Protein AF-A0A6A6MD45-F1 (afdb_monomer)

Radius of gyration: 24.64 Å; Cα contacts (8 Å, |Δi|>4): 427; chains: 1; bounding box: 64×56×72 Å

Nearest PDB structures (foldseek):
  2zt5-assembly1_A  TM=9.537E-01  e=3.316E-30  Homo sapiens
  2q5i-assembly1_A-2  TM=9.289E-01  e=1.270E-28  Homo sapiens
  2pme-assembly1_A  TM=9.224E-01  e=9.871E-28  Homo sapiens
  5e6m-assembly1_A  TM=8.090E-01  e=8.482E-17  Homo sapiens
  4kr3-assembly1_A-2  TM=7.926E-01  e=4.684E-16  Homo sapiens

Secondary structure (DSSP, 8-state):
---B---S-EEHHHHHHTTHHHH-EEEEEEBTTT--EEEHHHHHHHHHHHHHHH-TT--HHHHHHHHHHHHTGGG--HHHHHHHHHHTT---TTT---BPPPEEEE-EEEEEESTTS-EEEEEE--SS-BTTTTB-SS----------BTTB---TTGGGTTT-EEEEE-HHHHHTTPPPEEEEHHHHHHTTSS--HHHHHHHHHHHHHHHHTT--TTSEEEEEPPTTTS-TT-SEEEEEEEEETTEEEEEEEEEE-TTHHHHHHHTS-HHHHHHHHHHHHTTS-EEEEEGGGTEEEEEETTEEEE---------S-------

pLDDT: mean 77.52, std 19.25, range [22.23, 98.12]

Organism: Hevea brasiliensis (NCBI:txid3981)

Mean predicted aligned error: 12.77 Å

Structure (mmCIF, N/CA/C/O backbone):
data_AF-A0A6A6MD45-F1
#
_entry.id   AF-A0A6A6MD45-F1
#
loop_
_atom_site.group_PDB
_atom_site.id
_atom_site.type_symbol
_atom_site.label_atom_id
_atom_site.label_alt_id
_atom_site.label_comp_id
_atom_site.label_asym_id
_atom_site.label_entity_id
_atom_site.label_seq_id
_atom_site.pdbx_PDB_ins_code
_atom_site.Cartn_x
_atom_site.Cartn_y
_atom_site.Cartn_z
_atom_site.occupancy
_atom_site.B_iso_or_equiv
_atom_site.auth_seq_id
_atom_site.auth_comp_id
_atom_site.auth_asym_id
_atom_site.auth_atom_id
_atom_site.pdbx_PDB_model_num
ATOM 1 N N . MET A 1 1 ? 11.967 -9.446 -17.461 1.00 76.44 1 MET A N 1
ATOM 2 C CA . MET A 1 1 ? 11.977 -9.471 -15.986 1.00 76.44 1 MET A CA 1
ATOM 3 C C . MET A 1 1 ? 12.844 -10.644 -15.566 1.00 76.44 1 MET A C 1
ATOM 5 O O . MET A 1 1 ? 12.812 -11.669 -16.240 1.00 76.44 1 MET A O 1
ATOM 9 N N . LEU A 1 2 ? 13.663 -10.459 -14.539 1.00 76.94 2 LEU A N 1
ATOM 10 C CA . LEU A 1 2 ? 14.497 -11.498 -13.942 1.00 76.94 2 LEU A CA 1
ATOM 11 C C . LEU A 1 2 ? 13.884 -11.827 -12.584 1.00 76.94 2 LEU A C 1
ATOM 13 O O . LEU A 1 2 ? 13.372 -10.933 -11.926 1.00 76.94 2 LEU A O 1
ATOM 17 N N . GLU A 1 3 ? 13.854 -13.102 -12.224 1.00 76.00 3 GLU A N 1
ATOM 18 C CA . GLU A 1 3 ? 13.365 -13.543 -10.917 1.00 76.00 3 GLU A CA 1
ATOM 19 C C . GLU A 1 3 ? 14.572 -13.894 -10.055 1.00 76.00 3 GLU A C 1
ATOM 21 O O . GLU A 1 3 ? 15.481 -14.582 -10.533 1.00 76.00 3 GLU A O 1
ATOM 26 N N . VAL A 1 4 ? 14.578 -13.393 -8.823 1.00 75.38 4 VAL A N 1
ATOM 27 C CA . VAL A 1 4 ? 15.662 -13.553 -7.852 1.00 75.38 4 VAL A CA 1
ATOM 28 C C . VAL A 1 4 ? 15.099 -14.109 -6.549 1.00 75.38 4 VAL A C 1
ATOM 30 O O . VAL A 1 4 ? 13.940 -13.870 -6.223 1.00 75.38 4 VAL A O 1
ATOM 33 N N . ASN A 1 5 ? 15.925 -14.847 -5.810 1.00 69.31 5 ASN A N 1
ATOM 34 C CA . ASN A 1 5 ? 15.603 -15.350 -4.479 1.00 69.31 5 ASN A CA 1
ATOM 35 C C . ASN A 1 5 ? 16.650 -14.830 -3.482 1.00 69.31 5 ASN A C 1
ATOM 37 O O . ASN A 1 5 ? 17.849 -15.026 -3.698 1.00 69.31 5 ASN A O 1
ATOM 41 N N . SER A 1 6 ? 16.183 -14.170 -2.422 1.00 70.88 6 SER A N 1
ATOM 42 C CA . SER A 1 6 ? 16.996 -13.510 -1.396 1.00 70.88 6 SER A CA 1
ATOM 43 C C . SER A 1 6 ? 16.700 -14.106 -0.012 1.00 70.88 6 SER A C 1
ATOM 45 O O . SER A 1 6 ? 15.586 -14.572 0.226 1.00 70.88 6 SER A O 1
ATOM 47 N N . PRO A 1 7 ? 17.668 -14.110 0.922 1.00 72.00 7 PRO A N 1
ATOM 48 C CA . PRO A 1 7 ? 17.437 -14.609 2.275 1.00 72.00 7 PRO A CA 1
ATOM 49 C C . PRO A 1 7 ? 16.454 -13.722 3.052 1.00 72.00 7 PRO A C 1
ATOM 51 O O . PRO A 1 7 ? 16.446 -12.507 2.890 1.00 72.00 7 PRO A O 1
ATOM 54 N N . TYR A 1 8 ? 15.684 -14.327 3.961 1.00 70.81 8 TYR A N 1
ATOM 55 C CA . TYR A 1 8 ? 14.752 -13.602 4.838 1.00 70.81 8 TYR A CA 1
ATOM 56 C C . TYR A 1 8 ? 15.450 -12.805 5.949 1.00 70.81 8 TYR A C 1
ATOM 58 O O . TYR A 1 8 ? 14.954 -11.773 6.393 1.00 70.81 8 TYR A O 1
ATOM 66 N N . VAL A 1 9 ? 16.593 -13.299 6.435 1.00 71.06 9 VAL A N 1
ATOM 67 C CA . VAL A 1 9 ? 17.341 -12.655 7.521 1.00 71.06 9 VAL A CA 1
ATOM 68 C C . VAL A 1 9 ? 18.212 -11.552 6.937 1.00 71.06 9 VAL A C 1
ATOM 70 O O . VAL A 1 9 ? 19.133 -11.832 6.169 1.00 71.06 9 VAL A O 1
ATOM 73 N N . THR A 1 10 ? 17.942 -10.313 7.344 1.00 74.50 10 THR A N 1
ATOM 74 C CA . THR A 1 10 ? 18.639 -9.131 6.830 1.00 74.50 10 THR A CA 1
ATOM 75 C C . THR A 1 10 ? 19.533 -8.526 7.918 1.00 74.50 10 THR A C 1
ATOM 77 O O . THR A 1 10 ? 19.060 -8.317 9.038 1.00 74.50 10 THR A O 1
ATOM 80 N N . PRO A 1 11 ? 20.821 -8.243 7.644 1.00 73.12 11 PRO A N 1
ATOM 81 C CA . PRO A 1 11 ? 21.684 -7.528 8.585 1.00 73.12 11 PRO A CA 1
ATOM 82 C C . PRO A 1 11 ? 21.112 -6.149 8.935 1.00 73.12 11 PRO A C 1
ATOM 84 O O . PRO A 1 11 ? 20.673 -5.424 8.041 1.00 73.12 11 PRO A O 1
ATOM 87 N N . GLU A 1 12 ? 21.162 -5.759 10.213 1.00 75.31 12 GLU A N 1
ATOM 88 C CA . GLU A 1 12 ? 20.552 -4.508 10.705 1.00 75.31 12 GLU A CA 1
ATOM 89 C C . GLU A 1 12 ? 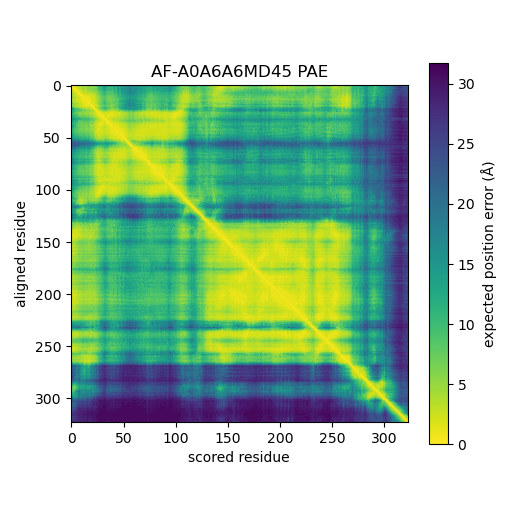20.998 -3.278 9.904 1.00 75.31 12 GLU A C 1
ATOM 91 O O . GLU A 1 12 ? 20.200 -2.406 9.578 1.00 75.31 12 GLU A O 1
ATOM 96 N N . ILE A 1 13 ? 22.268 -3.236 9.513 1.00 72.50 13 ILE A N 1
ATOM 97 C CA . ILE A 1 13 ? 22.846 -2.114 8.779 1.00 72.50 13 ILE A CA 1
ATOM 98 C C . ILE A 1 13 ? 22.218 -1.886 7.393 1.00 72.50 13 ILE A C 1
ATOM 100 O O . ILE A 1 13 ? 22.103 -0.745 6.954 1.00 72.50 13 ILE A O 1
ATOM 104 N N . VAL A 1 14 ? 21.735 -2.943 6.728 1.00 73.12 14 VAL A N 1
ATOM 105 C CA . VAL A 1 14 ? 21.005 -2.834 5.451 1.00 73.12 14 VAL A CA 1
ATOM 106 C C . VAL A 1 14 ? 19.647 -2.167 5.682 1.00 73.12 14 VAL A C 1
ATOM 108 O O . VAL A 1 14 ? 19.222 -1.302 4.914 1.00 73.12 14 VAL A O 1
ATOM 111 N N . LEU A 1 15 ? 18.983 -2.518 6.782 1.00 76.38 15 LEU A N 1
ATOM 112 C CA . LEU A 1 15 ? 17.703 -1.932 7.184 1.00 76.38 15 LEU A CA 1
ATOM 113 C C . LEU A 1 15 ? 17.874 -0.503 7.705 1.00 76.38 15 LEU A C 1
ATOM 115 O O . LEU A 1 15 ? 16.996 0.336 7.526 1.00 76.38 15 LEU A O 1
ATOM 119 N N . LYS A 1 16 ? 19.023 -0.198 8.309 1.00 76.81 16 LYS A N 1
ATOM 120 C CA . LYS A 1 16 ? 19.382 1.155 8.726 1.00 76.81 16 LYS A CA 1
ATOM 121 C C . LYS A 1 16 ? 19.643 2.054 7.524 1.00 76.81 16 LYS A C 1
ATOM 123 O O . LYS A 1 16 ? 19.086 3.142 7.455 1.00 76.81 16 LYS A O 1
ATOM 128 N N . ALA A 1 17 ? 20.421 1.583 6.548 1.00 74.81 17 ALA A N 1
ATOM 129 C CA . ALA A 1 17 ? 20.694 2.329 5.322 1.00 74.81 17 ALA A CA 1
ATOM 130 C C . ALA A 1 17 ? 19.409 2.638 4.537 1.00 74.81 17 ALA A C 1
ATOM 132 O O . ALA A 1 17 ? 19.235 3.756 4.068 1.00 74.81 17 ALA A O 1
ATOM 133 N N . SER A 1 18 ? 18.475 1.687 4.456 1.00 74.44 18 SER A N 1
ATOM 134 C CA . SER A 1 18 ? 17.166 1.909 3.820 1.00 74.44 18 SER A CA 1
ATOM 135 C C . SER A 1 18 ? 16.182 2.727 4.676 1.00 74.44 18 SER A C 1
ATOM 137 O O . SER A 1 18 ? 15.087 3.039 4.217 1.00 74.44 18 SER A O 1
ATOM 139 N N . GLY A 1 19 ? 16.551 3.092 5.910 1.00 73.88 19 GLY A N 1
ATOM 140 C CA . GLY A 1 19 ? 15.736 3.894 6.826 1.00 73.88 19 GLY A CA 1
ATOM 141 C C . GLY A 1 19 ? 14.662 3.119 7.597 1.00 73.88 19 GLY A C 1
ATOM 142 O O . GLY A 1 19 ? 13.949 3.718 8.399 1.00 73.88 19 GLY A O 1
ATOM 143 N N . HIS A 1 20 ? 14.554 1.800 7.416 1.00 76.88 20 HIS A N 1
ATOM 144 C CA . HIS A 1 20 ? 13.566 0.969 8.111 1.00 76.88 20 HIS A CA 1
ATOM 145 C C . HIS A 1 20 ? 13.802 0.925 9.627 1.00 76.88 20 HIS A C 1
ATOM 147 O O . HIS A 1 20 ? 12.847 0.912 10.396 1.00 76.88 20 HIS A O 1
ATOM 153 N N . VAL A 1 21 ? 15.057 0.959 10.088 1.00 72.38 21 VAL A N 1
ATOM 154 C CA . VAL A 1 21 ? 15.356 0.984 11.538 1.00 72.38 21 VAL A CA 1
ATOM 155 C C . VAL A 1 21 ? 14.772 2.221 12.220 1.00 72.38 21 VAL A C 1
ATOM 157 O O . VAL A 1 21 ? 14.248 2.110 13.328 1.00 72.38 21 VAL A O 1
ATOM 160 N N . ASP A 1 22 ? 14.799 3.365 11.542 1.00 70.25 22 ASP A N 1
ATOM 161 C CA . ASP A 1 22 ? 14.394 4.640 12.132 1.00 70.25 22 ASP A CA 1
ATOM 162 C C . ASP A 1 22 ? 12.920 4.977 11.872 1.00 70.25 22 ASP A C 1
ATOM 164 O O . ASP A 1 22 ? 12.305 5.673 12.676 1.00 70.25 22 ASP A O 1
ATOM 168 N N . LYS A 1 23 ? 12.353 4.510 10.750 1.00 71.00 23 LYS A N 1
ATOM 169 C CA . LYS A 1 23 ? 11.022 4.928 10.274 1.00 71.00 23 LYS A CA 1
ATOM 170 C C . LYS A 1 23 ? 9.950 3.849 10.329 1.00 71.00 23 LYS A C 1
ATOM 172 O O . LYS A 1 23 ? 8.774 4.177 10.241 1.00 71.00 23 LYS A O 1
ATOM 177 N N . PHE A 1 24 ? 10.321 2.576 10.457 1.00 71.44 24 PHE A N 1
ATOM 178 C CA . PHE A 1 24 ? 9.363 1.469 10.438 1.00 71.44 24 PHE A CA 1
ATOM 179 C C . PHE A 1 24 ? 8.765 1.237 11.837 1.00 71.44 24 PHE A C 1
ATOM 181 O O . PHE A 1 24 ? 8.921 0.182 12.463 1.00 71.44 24 PHE A O 1
ATOM 188 N N . THR A 1 25 ? 8.145 2.295 12.364 1.00 74.38 25 THR A N 1
ATOM 189 C CA . THR A 1 25 ? 7.627 2.375 13.728 1.00 74.38 25 THR A CA 1
ATOM 190 C C . THR A 1 25 ? 6.159 2.767 13.742 1.00 74.38 25 THR A C 1
ATOM 192 O O . THR A 1 25 ? 5.806 3.827 13.238 1.00 74.38 25 THR A O 1
ATOM 195 N N . ASP A 1 26 ? 5.344 1.965 14.417 1.00 83.00 26 ASP A N 1
ATOM 196 C CA . ASP A 1 26 ? 3.944 2.276 14.697 1.00 83.00 26 ASP A CA 1
ATOM 197 C C . ASP A 1 26 ? 3.812 2.989 16.047 1.00 83.00 26 ASP A C 1
ATOM 199 O O . ASP A 1 26 ? 4.563 2.711 16.989 1.00 83.00 26 ASP A O 1
ATOM 203 N N . LEU A 1 27 ? 2.824 3.876 16.183 1.00 88.12 27 LEU A N 1
ATOM 204 C CA . LEU A 1 27 ? 2.490 4.489 17.468 1.00 88.12 27 LEU A CA 1
ATOM 205 C C . LEU A 1 27 ? 1.574 3.571 18.283 1.00 88.12 27 LEU A C 1
ATOM 207 O O . LEU A 1 27 ? 0.420 3.339 17.943 1.00 88.12 27 LEU A O 1
ATOM 211 N N . MET A 1 28 ? 2.071 3.082 19.415 1.00 90.69 28 MET A N 1
ATOM 212 C CA . MET A 1 28 ? 1.358 2.138 20.276 1.00 90.69 28 MET A CA 1
ATOM 213 C C . MET A 1 28 ? 0.949 2.780 21.603 1.00 90.69 28 MET A C 1
ATOM 215 O O . MET A 1 28 ? 1.642 3.644 22.132 1.00 90.69 28 MET A O 1
ATOM 219 N N . VAL A 1 29 ? -0.138 2.292 22.199 1.00 92.31 29 VAL A N 1
ATOM 220 C CA . VAL A 1 29 ? -0.565 2.610 23.571 1.00 92.31 29 VAL A CA 1
ATOM 221 C C . VAL A 1 29 ? -0.686 1.340 24.407 1.00 92.31 29 VAL A C 1
ATOM 223 O O . VAL A 1 29 ? -0.968 0.256 23.892 1.00 92.31 29 VAL A O 1
ATOM 226 N N . LYS A 1 30 ? -0.476 1.455 25.721 1.00 92.88 30 LYS A N 1
ATOM 227 C CA . LYS A 1 30 ? -0.594 0.342 26.674 1.00 92.88 30 LYS A CA 1
ATOM 228 C C . LYS A 1 30 ? -1.771 0.554 27.611 1.00 92.88 30 LYS A C 1
ATOM 230 O O . LYS A 1 30 ? -1.917 1.637 28.162 1.00 92.88 30 LYS A O 1
ATOM 235 N N . ASP A 1 31 ? -2.539 -0.500 27.875 1.00 92.19 31 ASP A N 1
ATOM 236 C CA . ASP A 1 31 ? -3.404 -0.550 29.059 1.00 92.19 31 ASP A CA 1
ATOM 237 C C . ASP A 1 31 ? -2.515 -0.469 30.307 1.00 92.19 31 ASP A C 1
ATOM 239 O O . ASP A 1 31 ? -1.643 -1.317 30.524 1.00 92.19 31 ASP A O 1
ATOM 243 N N . GLU A 1 32 ? -2.719 0.561 31.128 1.00 91.25 32 GLU A N 1
ATOM 244 C CA . GLU A 1 32 ? -1.861 0.828 32.286 1.00 91.25 32 GLU A CA 1
ATOM 245 C C . GLU A 1 32 ? -1.913 -0.280 33.348 1.00 91.25 32 GLU A C 1
ATOM 247 O O . GLU A 1 3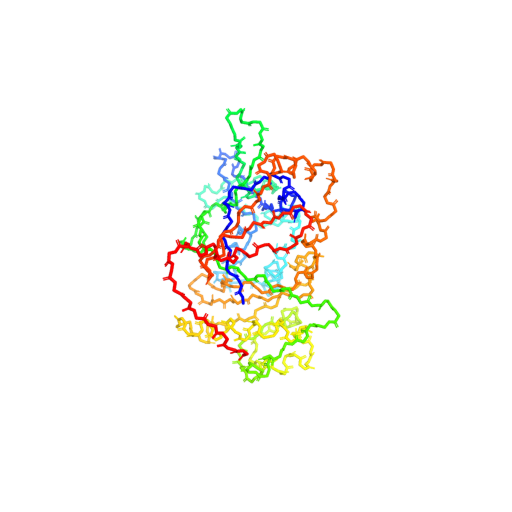2 ? -0.952 -0.457 34.102 1.00 91.25 32 GLU A O 1
ATOM 252 N N . LYS A 1 33 ? -2.995 -1.068 33.389 1.00 90.50 33 LYS A N 1
ATOM 253 C CA . LYS A 1 33 ? -3.164 -2.167 34.347 1.00 90.50 33 LYS A CA 1
ATOM 254 C C . LYS A 1 33 ? -2.713 -3.505 33.780 1.00 90.50 33 LYS A C 1
ATOM 256 O O . LYS A 1 33 ? -1.957 -4.213 34.438 1.00 90.50 33 LYS A O 1
ATOM 261 N N . THR A 1 34 ? -3.182 -3.873 32.586 1.00 89.62 34 THR A N 1
ATOM 262 C CA . THR A 1 34 ? -2.902 -5.206 32.009 1.00 89.62 34 THR A CA 1
ATOM 263 C C . THR A 1 34 ? -1.615 -5.258 31.198 1.00 89.62 34 THR A C 1
ATOM 265 O O . THR A 1 34 ? -1.101 -6.343 30.946 1.00 89.62 34 THR A O 1
ATOM 268 N N . ARG A 1 35 ? -1.075 -4.095 30.810 1.00 87.25 35 ARG A N 1
ATOM 269 C CA . ARG A 1 35 ? 0.069 -3.936 29.897 1.00 87.25 35 ARG A CA 1
ATOM 270 C C . ARG A 1 35 ? -0.178 -4.442 28.473 1.00 87.25 35 ARG A C 1
ATOM 272 O O . ARG A 1 35 ? 0.761 -4.455 27.676 1.00 87.25 35 ARG A O 1
ATOM 279 N N . ASN A 1 36 ? -1.418 -4.793 28.131 1.00 86.75 36 ASN A N 1
ATOM 280 C CA . ASN A 1 36 ? -1.789 -5.112 26.757 1.00 86.75 36 ASN A CA 1
ATOM 281 C C . ASN A 1 36 ? -1.547 -3.897 25.859 1.00 86.75 36 ASN A C 1
ATOM 283 O O . ASN A 1 36 ? -1.869 -2.768 26.231 1.00 86.75 36 ASN A O 1
ATOM 287 N N . CYS A 1 37 ? -0.953 -4.143 24.695 1.00 88.69 37 CYS A N 1
ATOM 288 C CA . CYS A 1 37 ? -0.599 -3.108 23.734 1.00 88.69 37 CYS A CA 1
ATOM 289 C C . CYS A 1 37 ? -1.658 -3.037 22.631 1.00 88.69 37 CYS A C 1
ATOM 291 O O . CYS A 1 37 ? -2.110 -4.067 22.128 1.00 88.69 37 CYS A O 1
ATOM 293 N N . TYR A 1 38 ? -2.010 -1.822 22.235 1.00 88.38 38 TYR A N 1
ATOM 294 C CA . TYR A 1 38 ? -2.947 -1.535 21.158 1.00 88.38 38 TYR A CA 1
ATOM 295 C C . TYR A 1 38 ? -2.324 -0.500 20.233 1.00 88.38 38 TYR A C 1
ATOM 297 O O . TYR A 1 38 ? -1.528 0.328 20.676 1.00 88.38 38 TYR A O 1
ATOM 305 N N . HIS A 1 39 ? -2.690 -0.563 18.961 1.00 88.00 39 HIS A N 1
ATOM 306 C CA . HIS A 1 39 ? -2.256 0.425 17.987 1.00 88.00 39 HIS A CA 1
ATOM 307 C C . HIS A 1 39 ? -3.108 1.688 18.131 1.00 88.00 39 HIS A C 1
ATOM 309 O O . HIS A 1 39 ? -4.331 1.594 18.285 1.00 88.00 39 HIS A O 1
ATOM 315 N N . ALA A 1 40 ? -2.456 2.841 18.245 1.00 89.69 40 ALA A N 1
ATOM 316 C CA . ALA A 1 40 ? -3.082 4.068 18.721 1.00 89.69 40 ALA A CA 1
ATOM 317 C C . ALA A 1 40 ? -3.998 4.705 17.662 1.00 89.69 40 ALA A C 1
ATOM 319 O O . ALA A 1 40 ? -5.103 5.142 17.989 1.00 89.69 40 ALA A O 1
ATOM 320 N N . ASP A 1 41 ? -3.566 4.694 16.404 1.00 86.75 41 ASP A N 1
ATOM 321 C CA . ASP A 1 41 ? -4.315 5.165 15.233 1.00 86.75 41 ASP A CA 1
ATOM 322 C C . ASP A 1 41 ? -5.603 4.349 15.026 1.00 86.75 41 ASP A C 1
ATOM 324 O O . ASP A 1 41 ? -6.681 4.907 14.854 1.00 86.75 41 ASP A O 1
ATOM 328 N N . HIS A 1 42 ? -5.534 3.028 15.164 1.00 87.12 42 HIS A N 1
ATOM 329 C CA . HIS A 1 42 ? -6.631 2.092 15.007 1.00 87.12 42 HIS A CA 1
ATOM 330 C C . HIS A 1 42 ? -7.684 2.313 16.084 1.00 87.12 42 HIS A C 1
ATOM 332 O O . HIS A 1 42 ? -8.873 2.297 15.787 1.00 87.12 42 HIS A O 1
ATOM 338 N N . LEU A 1 43 ? -7.269 2.552 17.332 1.00 90.06 43 LEU A N 1
ATOM 339 C CA . LEU A 1 43 ? -8.214 2.877 18.398 1.00 90.06 43 LEU A CA 1
ATOM 340 C C . LEU A 1 43 ? -8.981 4.167 18.099 1.00 90.06 43 LEU A C 1
ATOM 342 O O . LEU A 1 43 ? -10.185 4.230 18.353 1.00 90.06 43 LEU A O 1
ATOM 346 N N . LEU A 1 44 ? -8.300 5.177 17.554 1.00 90.19 44 LEU A N 1
ATOM 347 C CA . LEU A 1 44 ? -8.938 6.422 17.144 1.00 90.19 44 LEU A CA 1
ATOM 348 C C . LEU A 1 44 ? -9.856 6.205 15.930 1.00 90.19 44 LEU A C 1
ATOM 350 O O . LEU A 1 44 ? -11.004 6.646 15.952 1.00 90.19 44 LEU A O 1
ATOM 354 N N . LYS A 1 45 ? -9.398 5.454 14.922 1.00 88.12 45 LYS A N 1
ATOM 355 C CA . LYS A 1 45 ? -10.156 5.090 13.716 1.00 88.12 45 LYS A CA 1
ATOM 356 C C . LYS A 1 45 ? -11.447 4.357 14.055 1.00 88.12 45 LYS A C 1
ATOM 358 O O . LYS A 1 45 ? -12.519 4.763 13.607 1.00 88.12 45 LYS A O 1
ATOM 363 N N . ASP A 1 46 ? -11.341 3.307 14.865 1.00 89.12 46 ASP A N 1
ATOM 364 C CA . ASP A 1 46 ? -12.467 2.479 15.290 1.00 89.12 46 ASP A CA 1
ATOM 365 C C . ASP A 1 46 ? -13.469 3.320 16.090 1.00 89.12 46 ASP A C 1
ATOM 367 O O . ASP A 1 46 ? -14.670 3.235 15.846 1.00 89.12 46 ASP A O 1
ATOM 371 N N . PHE A 1 47 ? -12.991 4.197 16.983 1.00 90.25 47 PHE A N 1
ATOM 372 C CA . PHE A 1 47 ? -13.852 5.114 17.733 1.00 90.25 47 PHE A CA 1
ATOM 373 C C . PHE A 1 47 ? -14.607 6.090 16.822 1.00 90.25 47 PHE A C 1
ATOM 375 O O . PHE A 1 47 ? -15.821 6.256 16.969 1.00 90.25 47 PHE A O 1
ATOM 382 N N . CYS A 1 48 ? -13.909 6.736 15.883 1.00 88.06 48 CYS A N 1
ATOM 383 C CA . CYS A 1 48 ? -14.508 7.684 14.947 1.00 88.06 48 CYS A CA 1
ATOM 384 C C . CYS A 1 48 ? -15.569 7.006 14.072 1.00 88.06 48 CYS A C 1
ATOM 386 O O . CYS A 1 48 ? -16.674 7.534 13.948 1.00 88.06 48 CYS A O 1
ATOM 388 N N . LYS A 1 49 ? -15.274 5.819 13.521 1.00 86.62 49 LYS A N 1
ATOM 389 C CA . LYS A 1 49 ? -16.236 5.036 12.728 1.00 86.62 49 LYS A CA 1
ATOM 390 C C . LYS A 1 49 ? -17.452 4.622 13.551 1.00 86.62 49 LYS A C 1
ATOM 392 O O . LYS A 1 49 ? -18.578 4.899 13.147 1.00 86.62 49 LYS A O 1
ATOM 397 N N . ASP A 1 50 ? -17.238 4.061 14.741 1.00 87.19 50 ASP A N 1
ATOM 398 C CA . ASP A 1 50 ? -18.331 3.651 15.627 1.00 87.19 50 ASP A CA 1
ATOM 399 C C . ASP A 1 50 ? -19.253 4.824 15.977 1.00 87.19 50 ASP A C 1
ATOM 401 O O . ASP A 1 50 ? -20.474 4.660 16.040 1.00 87.19 50 ASP A O 1
ATOM 405 N N . LYS A 1 51 ? -18.688 6.017 16.197 1.00 86.81 51 LYS A N 1
ATOM 406 C CA . LYS A 1 51 ? -19.469 7.223 16.475 1.00 86.81 51 LYS A CA 1
ATOM 407 C C . LYS A 1 51 ? -20.258 7.719 15.271 1.00 86.81 51 LYS A C 1
ATOM 409 O O . LYS A 1 51 ? -21.404 8.116 15.454 1.00 86.81 51 LYS A O 1
ATOM 414 N N . LEU A 1 52 ? -19.681 7.672 14.074 1.00 85.50 52 LEU A N 1
ATOM 415 C CA . LEU A 1 52 ? -20.367 8.063 12.842 1.00 85.50 52 LEU A CA 1
ATOM 416 C C . LEU A 1 52 ? -21.501 7.093 12.474 1.00 85.50 52 LEU A C 1
ATOM 418 O O . LEU A 1 52 ? -22.527 7.528 11.963 1.00 85.50 52 LEU A O 1
ATOM 422 N N . GLU A 1 53 ? -21.345 5.797 12.751 1.00 83.94 53 GLU A N 1
ATOM 423 C CA . GLU A 1 53 ? -22.340 4.776 12.394 1.00 83.94 53 GLU A CA 1
ATOM 424 C C . GLU A 1 53 ? -23.468 4.629 13.426 1.00 83.94 53 GLU A C 1
ATOM 426 O O . GLU A 1 53 ? -24.620 4.392 13.058 1.00 83.94 53 GLU A O 1
ATOM 431 N N . LYS A 1 54 ? -23.157 4.729 14.727 1.00 84.88 54 LYS A N 1
ATOM 432 C CA . LYS A 1 54 ? -24.101 4.373 15.806 1.00 84.88 54 LYS A CA 1
ATOM 433 C C . LYS A 1 54 ? -24.802 5.574 16.442 1.00 84.88 54 LYS A C 1
ATOM 435 O O . LYS A 1 54 ? -25.827 5.386 17.099 1.00 84.88 54 LYS A O 1
ATOM 440 N N . ASP A 1 55 ? -24.269 6.787 16.298 1.00 82.88 55 ASP A N 1
ATOM 441 C CA . ASP A 1 55 ? -24.797 7.984 16.962 1.00 82.88 55 ASP A CA 1
ATOM 442 C C . ASP A 1 55 ? -25.706 8.795 16.021 1.00 82.88 55 ASP A C 1
ATOM 444 O O . ASP A 1 55 ? -25.272 9.706 15.321 1.00 82.88 55 ASP A O 1
ATOM 448 N N . LEU A 1 56 ? -27.004 8.469 16.013 1.00 75.00 56 LEU A N 1
ATOM 449 C CA . LEU A 1 56 ? -28.012 9.106 15.146 1.00 75.00 56 LEU A CA 1
ATOM 450 C C . LEU A 1 56 ? -28.268 10.597 15.459 1.00 75.00 56 LEU A C 1
ATOM 452 O O . LEU A 1 56 ? -28.953 11.265 14.690 1.00 75.00 56 LEU A O 1
ATOM 456 N N . ASN A 1 57 ? -27.747 11.111 16.579 1.00 79.62 57 ASN A N 1
ATOM 457 C CA . ASN A 1 57 ? -27.921 12.497 17.033 1.00 79.62 57 ASN A CA 1
ATOM 458 C C . ASN A 1 57 ? -26.609 13.298 17.011 1.00 79.62 57 ASN A C 1
ATOM 460 O O . ASN A 1 57 ? -26.482 14.305 17.715 1.00 79.62 57 ASN A O 1
ATOM 464 N N . ILE A 1 58 ? -25.615 12.858 16.238 1.00 83.00 58 ILE A N 1
ATOM 465 C CA . ILE A 1 58 ? -24.371 13.608 16.087 1.00 83.00 58 ILE A CA 1
ATOM 466 C C . ILE A 1 58 ? -24.640 14.978 15.440 1.00 83.00 58 ILE A C 1
ATOM 468 O O . ILE A 1 58 ? -25.423 15.101 14.498 1.00 83.00 58 ILE A O 1
ATOM 472 N N . SER A 1 59 ? -24.024 16.040 15.970 1.00 86.62 59 SER A N 1
ATOM 473 C CA . SER A 1 59 ? -24.120 17.361 15.346 1.00 86.62 59 SER A CA 1
ATOM 474 C C . SER A 1 59 ? -23.330 17.379 14.036 1.00 86.62 59 SER A C 1
ATOM 476 O O . SER A 1 59 ? -22.273 16.757 13.942 1.00 86.62 59 SER A O 1
ATOM 478 N N . ALA A 1 60 ? -23.799 18.145 13.047 1.00 84.81 60 ALA A N 1
ATOM 479 C CA . ALA A 1 60 ? -23.116 18.275 11.756 1.00 84.81 60 ALA A CA 1
ATOM 480 C C . ALA A 1 60 ? -21.655 18.750 11.904 1.00 84.81 60 ALA A C 1
ATOM 482 O O . ALA A 1 60 ? -20.773 18.299 11.178 1.00 84.81 60 ALA A O 1
ATOM 483 N N . GLU A 1 61 ? -21.383 19.614 12.888 1.00 85.50 61 GLU A N 1
ATOM 484 C CA . GLU A 1 61 ? -20.025 20.062 13.223 1.00 85.50 61 GLU A CA 1
ATOM 485 C C . GLU A 1 61 ? -19.139 18.907 13.702 1.00 85.50 61 GLU A C 1
ATOM 487 O O . GLU A 1 61 ? -18.000 18.775 13.260 1.00 85.50 61 GLU A O 1
ATOM 492 N N . LYS A 1 62 ? -19.668 18.034 14.567 1.00 84.25 62 LYS A N 1
ATOM 493 C CA . LYS A 1 62 ? -18.913 16.904 15.115 1.00 84.25 62 LYS A CA 1
ATOM 494 C C . LYS A 1 62 ? -18.738 15.781 14.098 1.00 84.25 62 LYS A C 1
ATOM 496 O O . LYS A 1 62 ? -17.713 15.111 14.095 1.00 84.25 62 LYS A O 1
ATOM 501 N N . GLU A 1 63 ? -19.705 15.599 13.206 1.00 84.19 63 GLU A N 1
ATOM 502 C CA . GLU A 1 63 ? -19.580 14.686 12.069 1.00 84.19 63 GLU A CA 1
ATOM 503 C C . GLU A 1 63 ? -18.451 15.124 11.122 1.00 84.19 63 GLU A C 1
ATOM 505 O O . GLU A 1 63 ? -17.612 14.306 10.740 1.00 84.19 63 GLU A O 1
ATOM 510 N N . ALA A 1 64 ? -18.394 16.418 10.785 1.00 82.94 64 ALA A N 1
ATOM 511 C CA . ALA A 1 64 ? -17.326 16.981 9.963 1.00 82.94 64 ALA A CA 1
ATOM 512 C C . ALA A 1 64 ? -15.954 16.865 10.649 1.00 82.94 64 ALA A C 1
ATOM 514 O O . ALA A 1 64 ? -14.980 16.493 9.998 1.00 82.94 64 ALA A O 1
ATOM 515 N N . GLU A 1 65 ? -15.886 17.109 11.963 1.00 87.06 65 GLU A N 1
ATOM 516 C CA . GLU A 1 65 ? -14.665 16.925 12.756 1.00 87.06 65 GLU A CA 1
ATOM 517 C C . GLU A 1 65 ? -14.169 15.472 12.701 1.00 87.06 65 GLU A C 1
ATOM 519 O O . GLU A 1 65 ? -13.008 15.238 12.376 1.00 87.06 65 GLU A O 1
ATOM 524 N N . LEU A 1 66 ? -15.033 14.482 12.962 1.00 86.44 66 LEU A N 1
ATOM 525 C CA . LEU A 1 66 ? -14.635 13.068 12.946 1.00 86.44 66 LEU A CA 1
ATOM 526 C C . LEU A 1 66 ? -14.191 12.608 11.554 1.00 86.44 66 LEU A C 1
ATOM 528 O O . LEU A 1 66 ? -13.227 11.852 11.443 1.00 86.44 66 LEU A O 1
ATOM 532 N N . LYS A 1 67 ? -14.862 13.074 10.493 1.00 82.69 67 LYS A N 1
ATOM 533 C CA . LYS A 1 67 ? -14.454 12.807 9.105 1.00 82.69 67 LYS A CA 1
ATOM 534 C C . LYS A 1 67 ? -13.088 13.415 8.792 1.00 82.69 67 LYS A C 1
ATOM 536 O O . LYS A 1 67 ? -12.261 12.747 8.183 1.00 82.69 67 LYS A O 1
ATO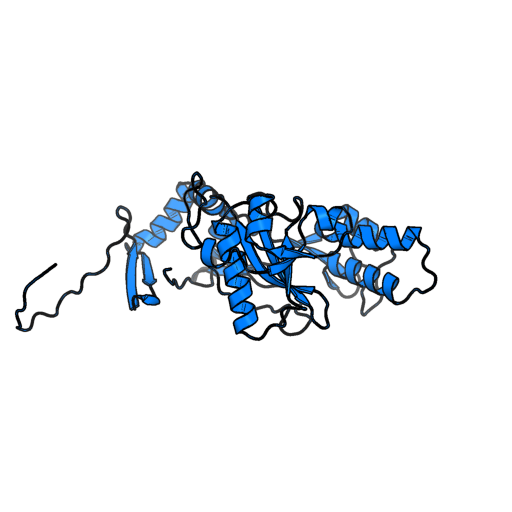M 541 N N . HIS A 1 68 ? -12.831 14.638 9.252 1.00 82.81 68 HIS A N 1
ATOM 542 C CA . HIS A 1 68 ? -11.526 15.275 9.102 1.00 82.81 68 HIS A CA 1
ATOM 543 C C . HIS A 1 68 ? -10.437 14.523 9.878 1.00 82.81 68 HIS A C 1
ATOM 545 O O . HIS A 1 68 ? -9.352 14.304 9.353 1.00 82.81 68 HIS A O 1
ATOM 551 N N . VAL A 1 69 ? -10.711 14.098 11.116 1.00 84.44 69 VAL A N 1
ATOM 552 C CA . VAL A 1 69 ? -9.758 13.311 11.918 1.00 84.44 69 VAL A CA 1
ATOM 553 C C . VAL A 1 69 ? -9.437 11.975 11.248 1.00 84.44 69 VAL A C 1
ATOM 555 O O . VAL A 1 69 ? -8.282 11.576 11.246 1.00 84.44 69 VAL A O 1
ATOM 558 N N . LEU A 1 70 ? -10.425 11.304 10.646 1.00 80.81 70 LEU A N 1
ATOM 559 C CA . LEU A 1 70 ? -10.196 10.072 9.885 1.00 80.81 70 LEU A CA 1
ATOM 560 C C . LEU A 1 70 ? -9.340 10.296 8.633 1.00 80.81 70 LEU A C 1
ATOM 562 O O . LEU A 1 70 ? -8.543 9.426 8.303 1.00 80.81 70 LEU A O 1
ATOM 566 N N . ALA A 1 71 ? -9.508 11.431 7.951 1.00 73.88 71 ALA A N 1
ATOM 567 C CA . ALA A 1 71 ? -8.741 11.769 6.752 1.00 73.88 71 ALA A CA 1
ATOM 568 C C . ALA A 1 71 ? -7.291 12.185 7.055 1.00 73.88 71 ALA A C 1
ATOM 570 O O . ALA A 1 71 ? -6.431 12.028 6.202 1.00 73.88 71 ALA A O 1
ATOM 571 N N . ALA A 1 72 ? -7.032 12.711 8.254 1.00 78.25 72 ALA A N 1
ATOM 572 C CA . ALA A 1 72 ? -5.710 13.158 8.699 1.00 78.25 72 ALA A CA 1
ATOM 573 C C . ALA A 1 72 ? -5.056 12.187 9.700 1.00 78.25 72 ALA A C 1
ATOM 575 O O . ALA A 1 72 ? -4.115 12.560 10.396 1.00 78.25 72 ALA A O 1
ATOM 576 N N . LEU A 1 73 ? -5.597 10.972 9.853 1.00 79.94 73 LEU A N 1
ATOM 577 C CA . LEU A 1 73 ? -5.210 10.050 10.924 1.00 79.94 73 LEU A CA 1
ATOM 578 C C . LEU A 1 73 ? -3.731 9.656 10.845 1.00 79.94 73 LEU A C 1
ATOM 580 O O . LEU A 1 73 ? -3.056 9.634 11.874 1.00 79.94 73 LEU A O 1
ATOM 584 N N . ASP A 1 74 ? -3.252 9.388 9.631 1.00 71.62 74 ASP A N 1
ATOM 585 C CA . ASP A 1 74 ? -1.887 8.926 9.367 1.00 71.62 74 ASP A CA 1
ATOM 586 C C . ASP A 1 74 ? -0.840 10.043 9.564 1.00 71.62 74 ASP A C 1
ATOM 588 O O . ASP A 1 74 ? 0.352 9.765 9.686 1.00 71.62 74 ASP A O 1
ATOM 592 N N . ASP A 1 75 ? -1.283 11.301 9.692 1.00 75.75 75 ASP A N 1
ATOM 593 C CA . ASP A 1 75 ? -0.420 12.473 9.897 1.00 75.75 75 ASP A CA 1
ATOM 594 C C . ASP A 1 75 ? -0.239 12.875 11.357 1.00 75.75 75 ASP A C 1
ATOM 596 O O . ASP A 1 75 ? 0.590 13.736 11.666 1.00 75.75 75 ASP A O 1
ATOM 600 N N . LEU A 1 76 ? -1.057 12.332 12.260 1.00 81.69 76 LEU A N 1
ATOM 601 C CA . LEU A 1 76 ? -1.061 12.784 13.644 1.00 81.69 76 LEU A CA 1
ATOM 602 C C . LEU A 1 76 ? 0.253 12.399 14.326 1.00 81.69 76 LEU A C 1
ATOM 604 O O . LEU A 1 76 ? 0.619 11.226 14.422 1.00 81.69 76 LEU A O 1
ATOM 608 N N . SER A 1 77 ? 0.928 13.395 14.899 1.00 86.56 77 SER A N 1
ATOM 609 C CA . SER A 1 77 ? 2.059 13.152 15.794 1.00 86.56 77 SER A CA 1
ATOM 610 C C . SER A 1 77 ? 1.632 12.341 17.025 1.00 86.56 77 SER A C 1
ATOM 612 O O . SER A 1 77 ? 0.454 12.280 17.391 1.00 86.56 77 SER A O 1
ATOM 614 N N . ALA A 1 78 ? 2.599 11.745 17.729 1.00 87.94 78 ALA A N 1
ATOM 615 C CA . ALA A 1 78 ? 2.333 11.009 18.967 1.00 87.94 78 ALA A CA 1
ATOM 616 C C . ALA A 1 78 ? 1.596 11.870 20.010 1.00 87.94 78 ALA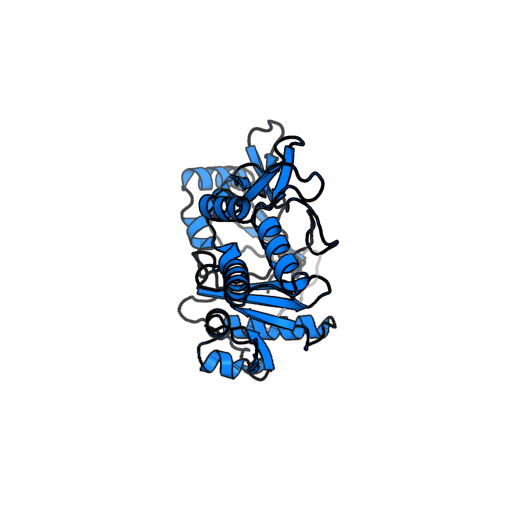 A C 1
ATOM 618 O O . ALA A 1 78 ? 0.709 11.386 20.722 1.00 87.94 78 ALA A O 1
ATOM 619 N N . GLU A 1 79 ? 1.935 13.158 20.078 1.00 90.31 79 GLU A N 1
ATOM 620 C CA . GLU A 1 79 ? 1.319 14.137 20.963 1.00 90.31 79 GLU A CA 1
ATOM 621 C C . GLU A 1 79 ? -0.128 14.446 20.567 1.00 90.31 79 GLU A C 1
ATOM 623 O O . GLU A 1 79 ? -1.005 14.448 21.436 1.00 90.31 79 GLU A O 1
ATOM 628 N N . GLU A 1 80 ? -0.391 14.680 19.279 1.00 90.25 80 GLU A N 1
ATOM 629 C CA . GLU A 1 80 ? -1.731 14.972 18.752 1.00 90.25 80 GLU A CA 1
ATOM 630 C C . GLU A 1 80 ? -2.651 13.757 18.862 1.00 90.25 80 GLU A C 1
ATOM 632 O O . GLU A 1 80 ? -3.775 13.871 19.358 1.00 90.25 80 GLU A O 1
ATOM 637 N N . LEU A 1 81 ? -2.148 12.576 18.502 1.00 90.12 81 LEU A N 1
ATOM 638 C CA . LEU A 1 81 ? -2.866 11.314 18.632 1.00 90.12 81 LEU A CA 1
ATOM 639 C C . LEU A 1 81 ? -3.206 11.036 20.101 1.00 90.12 81 LEU A C 1
ATOM 641 O O . LEU A 1 81 ? -4.343 10.711 20.450 1.00 90.12 81 LEU A O 1
ATOM 645 N N . GLY A 1 82 ? -2.243 11.257 20.998 1.00 92.00 82 GLY A N 1
ATOM 646 C CA . GLY A 1 82 ? -2.444 11.136 22.438 1.00 92.00 82 GLY A CA 1
ATOM 647 C C . GLY A 1 82 ? -3.394 12.193 23.006 1.00 92.00 82 GLY A C 1
ATOM 648 O O . GLY A 1 82 ? -4.086 11.932 23.994 1.00 92.00 82 GLY A O 1
ATOM 649 N N . ALA A 1 83 ? -3.442 13.393 22.424 1.00 93.44 83 ALA A N 1
ATOM 650 C CA . ALA A 1 83 ? -4.417 14.419 22.776 1.00 93.44 83 ALA A CA 1
ATOM 651 C C . ALA A 1 83 ? -5.828 14.001 22.354 1.00 93.44 83 ALA A C 1
ATOM 653 O O . ALA A 1 83 ? -6.720 14.035 23.198 1.00 93.44 83 ALA A O 1
ATOM 654 N N . LYS A 1 84 ? -6.013 13.508 21.123 1.00 92.81 84 LYS A N 1
ATOM 655 C CA . LYS A 1 84 ? -7.310 13.035 20.617 1.00 92.81 84 LYS A CA 1
ATOM 656 C C . LYS A 1 84 ? -7.844 11.828 21.384 1.00 92.81 84 LYS A C 1
ATOM 658 O O . LYS A 1 84 ? -9.008 11.827 21.777 1.00 92.81 84 LYS A O 1
ATOM 663 N N . ILE A 1 85 ? -6.989 10.856 21.712 1.00 93.19 85 ILE A N 1
ATOM 664 C CA . ILE A 1 85 ? -7.351 9.710 22.566 1.00 93.19 85 ILE A CA 1
ATOM 665 C C . ILE A 1 85 ? -7.897 10.178 23.924 1.00 93.19 85 ILE A C 1
ATOM 667 O O . ILE A 1 85 ? -8.910 9.657 24.396 1.00 93.19 85 ILE A O 1
ATOM 671 N N . ARG A 1 86 ? -7.267 11.186 24.543 1.00 92.62 86 ARG A N 1
ATOM 672 C CA . ARG A 1 86 ? -7.715 11.750 25.829 1.00 92.62 86 ARG A CA 1
ATOM 673 C C . ARG A 1 86 ? -8.973 12.602 25.690 1.00 92.62 86 ARG A C 1
ATOM 675 O O . ARG A 1 86 ? -9.878 12.461 26.505 1.00 92.62 86 ARG A O 1
ATOM 682 N N . GLU A 1 87 ? -9.028 13.461 24.677 1.00 92.25 87 GLU A N 1
ATOM 683 C CA . GLU A 1 87 ? -10.162 14.343 24.379 1.00 92.25 87 GLU A CA 1
ATOM 684 C C . GLU A 1 87 ? -11.449 13.538 24.166 1.00 92.25 87 GLU A C 1
ATOM 686 O O . GLU A 1 87 ? -12.499 13.870 24.716 1.00 92.25 87 GLU A O 1
ATOM 691 N N . TYR A 1 88 ? -11.356 12.436 23.420 1.00 91.81 88 TYR A N 1
ATOM 692 C CA . TYR A 1 88 ? -12.484 11.555 23.130 1.00 91.81 88 TYR A CA 1
ATOM 693 C C . TYR A 1 88 ? -12.742 10.500 24.214 1.00 91.81 88 TYR A C 1
ATOM 695 O O . TYR A 1 88 ? -13.731 9.770 24.133 1.00 91.81 88 TYR A O 1
ATOM 703 N N . GLY A 1 89 ? -11.898 10.430 25.250 1.00 91.50 89 GLY A N 1
ATOM 704 C CA . GLY A 1 89 ? -12.049 9.483 26.355 1.00 91.50 89 GLY A CA 1
ATOM 705 C C . GLY A 1 89 ? -11.906 8.020 25.926 1.00 91.50 89 GLY A C 1
ATOM 706 O O . GLY A 1 89 ? -12.586 7.145 26.468 1.00 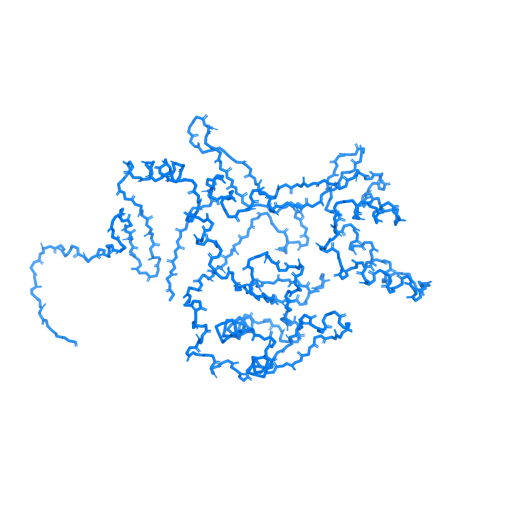91.50 89 GLY A O 1
ATOM 707 N N . ILE A 1 90 ? -11.054 7.749 24.935 1.00 93.25 90 ILE A N 1
ATOM 708 C CA . ILE A 1 90 ? -10.823 6.402 24.410 1.00 93.25 90 ILE A CA 1
ATOM 709 C C . ILE A 1 90 ? -10.099 5.566 25.473 1.00 93.25 90 ILE A C 1
ATOM 711 O O . ILE A 1 90 ? -9.106 5.985 26.066 1.00 93.25 90 ILE A O 1
ATOM 715 N N . THR A 1 91 ? -10.613 4.363 25.721 1.00 93.69 91 THR A N 1
ATOM 716 C CA . THR A 1 91 ? -10.089 3.411 26.713 1.00 93.69 91 THR A CA 1
ATOM 717 C C . THR A 1 91 ? -9.778 2.076 26.051 1.00 93.69 91 THR A C 1
ATOM 719 O O . THR A 1 91 ? -10.188 1.823 24.917 1.00 93.69 91 THR A O 1
ATOM 722 N N . ALA A 1 92 ? -9.059 1.200 26.756 1.00 90.56 92 ALA A N 1
ATOM 723 C CA . ALA A 1 92 ? -8.750 -0.127 26.235 1.00 90.56 92 ALA A CA 1
ATOM 724 C C . ALA A 1 92 ? -10.051 -0.892 25.878 1.00 90.56 92 ALA A C 1
ATOM 726 O O . ALA A 1 92 ? -10.940 -0.985 26.733 1.00 90.56 92 ALA A O 1
ATOM 727 N N . PRO A 1 93 ? -10.187 -1.453 24.657 1.00 87.81 93 PRO A N 1
ATOM 728 C CA . PRO A 1 93 ? -11.441 -2.046 24.183 1.00 87.81 93 PRO A CA 1
ATOM 729 C C . PRO A 1 93 ? -12.025 -3.110 25.116 1.00 87.81 93 PRO A C 1
ATOM 731 O O . PRO A 1 93 ? -13.226 -3.062 25.404 1.00 87.81 93 PRO A O 1
ATOM 734 N N . ASP A 1 94 ? -11.166 -3.993 25.633 1.00 86.38 94 ASP A N 1
ATOM 735 C CA . ASP A 1 94 ? -11.556 -5.175 26.409 1.00 86.38 94 ASP A CA 1
ATOM 736 C C . ASP A 1 94 ? -11.806 -4.872 27.893 1.00 86.38 94 ASP A C 1
ATOM 738 O O . ASP A 1 94 ? -12.701 -5.441 28.513 1.00 86.38 94 ASP A O 1
ATOM 742 N N . THR A 1 95 ? -11.013 -3.974 28.483 1.00 88.75 95 THR A N 1
ATOM 743 C CA . THR A 1 95 ? -10.974 -3.756 29.941 1.00 88.75 95 THR A CA 1
ATOM 744 C C . THR A 1 95 ? -11.533 -2.408 30.379 1.00 88.75 95 THR A C 1
ATOM 746 O O . THR A 1 95 ? -11.758 -2.203 31.572 1.00 88.75 95 THR A O 1
ATOM 749 N N . LYS A 1 96 ? -11.731 -1.474 29.437 1.00 92.00 96 LYS A N 1
ATOM 750 C CA . LYS A 1 96 ? -12.090 -0.065 29.681 1.00 92.00 96 LYS A CA 1
ATOM 751 C C . LYS A 1 96 ? -11.116 0.677 30.604 1.00 92.00 96 LYS A C 1
ATOM 753 O O . LYS A 1 96 ? -11.462 1.698 31.195 1.00 92.00 96 LYS A O 1
ATOM 758 N N . ASN A 1 97 ? -9.890 0.175 30.734 1.00 92.19 97 ASN A N 1
ATOM 759 C CA . ASN A 1 97 ? -8.850 0.826 31.520 1.00 92.19 97 ASN A CA 1
ATOM 760 C C . ASN A 1 97 ? -8.265 2.052 30.793 1.00 92.19 97 ASN A C 1
ATOM 762 O O . ASN A 1 97 ? -8.340 2.129 29.560 1.00 92.19 97 ASN A O 1
ATOM 766 N N . PRO A 1 98 ? -7.636 2.977 31.545 1.00 93.31 98 PRO A N 1
ATOM 767 C CA . PRO A 1 98 ? -6.826 4.048 30.977 1.00 93.31 98 PRO A CA 1
ATOM 768 C C . PRO A 1 98 ? -5.684 3.513 30.107 1.00 93.31 98 PRO A C 1
ATOM 770 O O . PRO A 1 98 ? -5.120 2.444 30.373 1.00 93.31 98 PRO A O 1
ATOM 773 N N . LEU A 1 99 ? -5.356 4.284 29.074 1.00 94.50 99 LEU A N 1
ATOM 774 C CA . LEU A 1 99 ? -4.272 4.014 28.139 1.00 94.50 99 LEU A CA 1
ATOM 775 C C . LEU A 1 99 ? -3.099 4.961 28.415 1.00 94.50 99 LEU A C 1
ATOM 777 O O . LEU A 1 99 ? -3.307 6.127 28.753 1.00 94.50 99 LEU A O 1
ATOM 781 N N . SER A 1 100 ? -1.875 4.467 28.240 1.00 94.06 100 SER A N 1
ATOM 782 C CA . SER A 1 100 ? -0.662 5.287 28.280 1.00 94.06 100 SER A CA 1
ATOM 783 C C . SER A 1 100 ? -0.628 6.302 27.132 1.00 94.06 100 SER A C 1
ATOM 785 O O . SER A 1 100 ? -1.355 6.170 26.148 1.00 94.06 100 SER A O 1
ATOM 787 N N . ALA A 1 101 ? 0.298 7.262 27.199 1.00 93.50 101 ALA A N 1
ATOM 788 C CA . ALA A 1 101 ? 0.638 8.076 26.034 1.00 93.50 101 ALA A CA 1
ATOM 789 C C . ALA A 1 101 ? 1.117 7.190 24.860 1.00 93.50 101 ALA A C 1
ATOM 791 O O . ALA A 1 101 ? 1.745 6.150 25.124 1.00 93.50 101 ALA A O 1
ATOM 792 N N . PRO A 1 102 ? 0.835 7.578 23.598 1.00 93.88 102 PRO A N 1
ATOM 793 C CA . PRO A 1 102 ? 1.393 6.908 22.432 1.00 93.88 102 PRO A CA 1
ATOM 794 C C . PRO A 1 102 ? 2.920 6.937 22.461 1.00 93.88 102 PRO A C 1
ATOM 796 O O . PRO A 1 102 ? 3.523 7.949 22.818 1.00 93.88 102 PRO A O 1
ATOM 799 N N . TYR A 1 103 ? 3.549 5.826 22.100 1.00 88.81 103 TYR A N 1
ATOM 800 C CA . TYR A 1 103 ? 5.000 5.709 22.001 1.00 88.81 103 TYR A CA 1
ATOM 801 C C . TYR A 1 103 ? 5.372 4.922 20.735 1.00 88.81 103 TYR A C 1
ATOM 803 O O . TYR A 1 103 ? 4.619 4.027 20.338 1.00 88.81 103 TYR A O 1
ATOM 811 N N . PRO A 1 104 ? 6.521 5.215 20.103 1.00 85.69 104 PRO A N 1
ATOM 812 C CA . PRO A 1 104 ? 6.943 4.509 18.901 1.00 85.69 104 PRO A CA 1
ATOM 813 C C . PRO A 1 104 ? 7.332 3.062 19.225 1.00 85.69 104 PRO A C 1
ATOM 815 O O . PRO A 1 104 ? 8.044 2.787 20.195 1.00 85.69 104 PRO A O 1
ATOM 818 N N . PHE A 1 105 ? 6.881 2.130 18.393 1.00 83.50 105 PHE A N 1
ATOM 819 C CA . PHE A 1 105 ? 7.219 0.716 18.459 1.00 83.50 105 PHE A CA 1
ATOM 820 C C . PHE A 1 105 ? 7.732 0.246 17.096 1.00 83.50 105 PHE A C 1
ATOM 822 O O . PHE A 1 105 ? 6.998 0.282 16.114 1.00 83.50 105 PHE A O 1
ATOM 829 N N . ASN A 1 106 ? 8.975 -0.236 17.037 1.00 78.00 106 ASN A N 1
ATOM 830 C CA . ASN A 1 106 ? 9.566 -0.753 15.801 1.00 78.00 106 ASN A CA 1
ATOM 831 C C . ASN A 1 106 ? 8.971 -2.123 15.438 1.00 78.00 106 ASN A C 1
ATOM 833 O O . ASN A 1 106 ? 8.998 -3.042 16.254 1.00 78.00 106 ASN A O 1
ATOM 837 N N . LEU A 1 107 ? 8.442 -2.265 14.221 1.00 75.25 107 LEU A N 1
ATOM 838 C CA . LEU A 1 107 ? 7.780 -3.496 13.767 1.00 75.25 107 LEU A CA 1
ATOM 839 C C . LEU A 1 107 ? 8.758 -4.580 13.277 1.00 75.25 107 LEU A C 1
ATOM 841 O O . LEU A 1 107 ? 8.346 -5.640 12.813 1.00 75.25 107 LEU A O 1
ATOM 845 N N . MET A 1 108 ? 10.066 -4.352 13.350 1.00 74.19 108 MET A N 1
ATOM 846 C CA . MET A 1 108 ? 11.061 -5.356 12.988 1.00 74.19 108 MET A CA 1
ATOM 847 C C . MET A 1 108 ? 11.448 -6.193 14.208 1.00 74.19 108 MET A C 1
ATOM 849 O O . MET A 1 108 ? 11.795 -5.676 15.271 1.00 74.19 108 MET A O 1
ATOM 853 N N . PHE A 1 109 ? 11.432 -7.516 14.055 1.00 69.19 109 PHE A N 1
ATOM 854 C CA . PHE A 1 109 ? 11.943 -8.432 15.066 1.00 69.19 109 PHE A CA 1
ATOM 855 C C . PHE A 1 109 ? 13.456 -8.475 14.982 1.00 69.19 109 PHE A C 1
ATOM 857 O O . PHE A 1 109 ? 14.021 -8.828 13.948 1.00 69.19 109 PHE A O 1
ATOM 864 N N . GLN A 1 110 ? 14.107 -8.172 16.097 1.00 74.38 110 GLN A N 1
ATOM 865 C CA . GLN A 1 110 ? 15.544 -8.338 16.234 1.00 74.38 110 GLN A CA 1
ATOM 866 C C . GLN A 1 110 ? 15.893 -9.821 16.394 1.00 74.38 110 GLN A C 1
ATOM 868 O O . GLN A 1 110 ? 15.224 -10.572 17.106 1.00 74.38 110 GLN A O 1
ATOM 873 N N . THR A 1 111 ? 16.964 -10.238 15.733 1.00 74.12 111 THR A N 1
ATOM 874 C CA . THR A 1 111 ? 17.573 -11.561 15.867 1.00 74.12 111 THR A CA 1
ATOM 875 C C . THR A 1 111 ? 19.093 -11.424 15.909 1.00 74.12 111 THR A C 1
ATOM 877 O O . THR A 1 111 ? 19.640 -10.355 15.638 1.00 74.12 111 THR A O 1
ATOM 880 N N . SER A 1 112 ? 19.790 -12.506 16.235 1.00 69.44 112 SER A N 1
ATOM 881 C CA . SER A 1 112 ? 21.249 -12.563 16.220 1.00 69.44 112 SER A CA 1
ATOM 882 C C . SER A 1 112 ? 21.731 -13.533 15.142 1.00 69.44 112 SER A C 1
ATOM 884 O O . SER A 1 112 ? 21.238 -14.654 15.022 1.00 69.44 112 SER A O 1
ATOM 886 N N . ILE A 1 113 ? 22.720 -13.106 14.366 1.00 66.56 113 ILE A N 1
ATOM 887 C CA . ILE A 1 113 ? 23.366 -13.859 13.294 1.00 66.56 113 ILE A CA 1
ATOM 888 C C . ILE A 1 113 ? 24.687 -14.435 13.823 1.00 66.56 113 ILE A C 1
ATOM 890 O O . ILE A 1 113 ? 25.508 -13.732 14.414 1.00 66.56 113 ILE A O 1
ATOM 894 N N . GLY A 1 114 ? 24.913 -15.725 13.564 1.00 59.72 114 GLY A N 1
ATOM 895 C CA . GLY A 1 114 ? 26.161 -16.419 13.885 1.00 59.72 114 GLY A CA 1
ATOM 896 C C . GLY A 1 114 ? 26.222 -17.029 15.296 1.00 59.72 114 GLY A C 1
ATOM 897 O O . GLY A 1 114 ? 25.414 -16.710 16.167 1.00 59.72 114 GLY A O 1
ATOM 898 N N . PRO A 1 115 ? 27.197 -17.924 15.544 1.00 50.91 115 PRO A N 1
ATOM 899 C CA . PRO A 1 115 ? 27.271 -18.731 16.766 1.00 50.91 115 PRO A CA 1
ATOM 900 C C . PRO A 1 115 ? 27.606 -17.923 18.028 1.00 50.91 115 PRO A C 1
ATOM 902 O O . PRO A 1 115 ? 27.352 -18.388 19.134 1.00 50.91 115 PRO A O 1
ATOM 905 N N . SER A 1 116 ? 28.186 -16.729 17.874 1.00 65.56 116 SER A N 1
ATOM 906 C CA . SER A 1 116 ? 28.504 -15.820 18.980 1.00 65.56 116 SER A CA 1
ATOM 907 C C . SER A 1 116 ? 27.332 -14.919 19.379 1.00 65.56 116 SER A C 1
ATOM 909 O O . SER A 1 116 ? 27.390 -14.294 20.433 1.00 65.56 116 SER A O 1
ATOM 911 N N . GLY A 1 117 ? 26.297 -14.814 18.537 1.00 59.00 117 GLY A N 1
ATOM 912 C CA . GLY A 1 117 ? 25.155 -13.924 18.745 1.00 59.00 117 GLY A CA 1
ATOM 913 C C . GLY A 1 117 ? 25.467 -12.421 18.650 1.00 59.00 117 GLY A C 1
ATOM 914 O O . GLY A 1 117 ? 24.603 -11.604 18.956 1.00 59.00 117 GLY A O 1
ATOM 915 N N . LEU A 1 118 ? 26.688 -12.049 18.245 1.00 59.31 118 LEU A N 1
ATOM 916 C CA . LEU A 1 118 ? 27.181 -10.665 18.279 1.00 59.31 118 LEU A CA 1
ATOM 917 C C . LEU A 1 118 ? 26.778 -9.823 17.064 1.00 59.31 118 LEU A C 1
ATOM 919 O O . LEU A 1 118 ? 26.896 -8.603 17.115 1.00 59.31 118 LEU A O 1
ATOM 923 N N . SER A 1 119 ? 26.336 -10.446 15.972 1.00 54.78 119 SER A N 1
ATOM 924 C CA . SER A 1 119 ? 25.911 -9.726 14.771 1.00 54.78 119 SER A CA 1
ATOM 925 C C . SER A 1 119 ? 24.391 -9.568 14.784 1.00 54.78 119 SER A C 1
ATOM 927 O O . SER A 1 119 ? 23.696 -10.575 14.662 1.00 54.78 119 SER A O 1
ATOM 929 N N . PRO A 1 120 ? 23.841 -8.357 14.940 1.00 60.75 120 PRO A N 1
ATOM 930 C CA . PRO A 1 120 ? 22.398 -8.169 14.924 1.00 60.75 120 PRO A CA 1
ATOM 931 C C . PRO A 1 120 ? 21.836 -8.336 13.505 1.00 60.75 120 PRO A C 1
ATOM 933 O O . PRO A 1 120 ? 22.413 -7.890 12.509 1.00 60.75 120 PRO A O 1
ATOM 936 N N . GLY A 1 121 ? 20.694 -9.003 13.415 1.00 58.03 121 GLY A N 1
ATOM 937 C CA . GLY A 1 121 ? 19.871 -9.109 12.217 1.00 58.03 121 GLY A CA 1
ATOM 938 C C . GLY A 1 121 ? 18.435 -8.720 12.535 1.00 58.03 121 GLY A C 1
ATOM 939 O O . GLY A 1 121 ? 18.049 -8.597 13.700 1.00 58.03 121 GLY A O 1
ATOM 940 N N . SER A 1 122 ? 17.613 -8.531 11.512 1.00 59.34 122 SER A N 1
ATOM 941 C CA . SER A 1 122 ? 16.181 -8.333 11.722 1.00 59.34 122 SER A CA 1
ATOM 942 C C . SER A 1 122 ? 15.333 -9.003 10.648 1.00 59.34 122 SER A C 1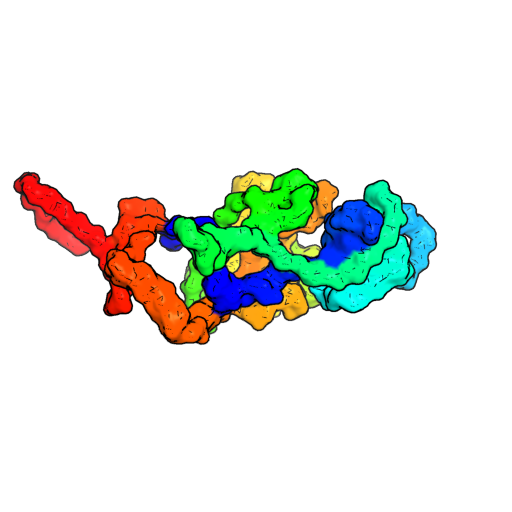
ATOM 944 O O . SER A 1 122 ? 15.803 -9.296 9.546 1.00 59.34 122 SER A O 1
ATOM 946 N N . VAL A 1 123 ? 14.081 -9.271 11.013 1.00 60.38 123 VAL A N 1
ATOM 947 C CA . VAL A 1 123 ? 13.024 -9.783 10.135 1.00 60.38 123 VAL A CA 1
ATOM 948 C C . VAL A 1 123 ? 11.788 -8.904 10.323 1.00 60.38 123 VAL A C 1
ATOM 950 O O . VAL A 1 123 ? 11.447 -8.541 11.448 1.00 60.38 123 VAL A O 1
ATOM 953 N N . LEU A 1 124 ? 11.123 -8.546 9.229 1.00 51.25 124 LEU A N 1
ATOM 954 C CA . LEU A 1 124 ? 9.893 -7.757 9.242 1.00 51.25 124 LEU A CA 1
ATOM 955 C C . LEU A 1 124 ? 8.710 -8.600 9.744 1.00 51.25 124 LEU A C 1
ATOM 957 O O . LEU A 1 124 ? 8.469 -9.675 9.200 1.00 51.25 124 LEU A O 1
ATOM 961 N N . VAL A 1 125 ? 7.955 -8.125 10.744 1.00 50.62 125 VAL A N 1
ATOM 962 C CA . VAL A 1 125 ? 6.749 -8.819 11.233 1.00 50.62 125 VAL A CA 1
ATOM 963 C C . VAL A 1 125 ? 5.723 -7.817 11.777 1.00 50.62 125 VAL A C 1
ATOM 965 O O . VAL A 1 125 ? 5.999 -7.048 12.690 1.00 50.62 125 VAL A O 1
ATOM 968 N N . LEU A 1 126 ? 4.480 -7.878 11.303 1.00 43.78 126 LEU A N 1
ATOM 969 C CA . LEU A 1 126 ? 3.409 -7.005 11.798 1.00 43.78 126 LEU A CA 1
ATOM 970 C C . LEU A 1 126 ? 2.953 -7.374 13.219 1.00 43.78 126 LEU A C 1
ATOM 972 O O . LEU A 1 126 ? 2.861 -8.547 13.594 1.00 43.78 126 LEU A O 1
ATOM 976 N N . ILE A 1 127 ? 2.598 -6.370 14.021 1.00 47.41 127 ILE A N 1
ATOM 977 C CA . ILE A 1 127 ? 2.185 -6.568 15.415 1.00 47.41 127 ILE A CA 1
ATOM 978 C C . ILE A 1 127 ? 0.667 -6.507 15.524 1.00 47.41 127 ILE A C 1
ATOM 980 O O . ILE A 1 127 ? 0.012 -5.688 14.891 1.00 47.41 127 ILE A O 1
ATOM 984 N N . SER A 1 128 ? 0.117 -7.403 16.349 1.00 48.78 128 SER A N 1
ATOM 985 C CA . SER A 1 128 ? -1.323 -7.612 16.562 1.00 48.78 128 SER A CA 1
ATOM 986 C C . SER A 1 128 ? -2.072 -8.112 15.318 1.00 48.78 128 SER A C 1
ATOM 988 O O . SER A 1 128 ? -2.842 -7.358 14.723 1.00 48.78 128 SER A O 1
ATOM 990 N N . PRO A 1 129 ? -1.899 -9.397 14.941 1.00 61.72 129 PRO A N 1
ATOM 991 C CA . PRO A 1 129 ? -2.664 -9.979 13.849 1.00 61.72 129 PRO A CA 1
ATOM 992 C C . PRO A 1 129 ? -4.163 -9.917 14.156 1.00 61.72 129 PRO A C 1
ATOM 994 O O . PRO A 1 129 ? -4.612 -10.320 15.233 1.00 61.72 129 PRO A O 1
ATOM 997 N N . ARG A 1 130 ? -4.928 -9.367 13.217 1.00 64.94 130 ARG A N 1
ATOM 998 C CA . ARG A 1 130 ? -6.380 -9.152 13.287 1.00 64.94 130 ARG A CA 1
ATOM 999 C C . ARG A 1 130 ? -6.946 -9.290 11.872 1.00 64.94 130 ARG A C 1
ATOM 1001 O O . ARG A 1 130 ? -6.196 -9.267 10.906 1.00 64.94 130 ARG A O 1
ATOM 1008 N N . GLN A 1 131 ? -8.265 -9.444 11.751 1.00 73.88 131 GLN A N 1
ATOM 1009 C CA . GLN A 1 131 ? -8.953 -9.523 10.448 1.00 73.88 131 GLN A CA 1
ATOM 1010 C C . GLN A 1 131 ? -8.468 -10.684 9.549 1.00 73.88 131 GLN A C 1
ATOM 1012 O O . GLN A 1 131 ? -8.429 -10.585 8.325 1.00 73.88 131 GLN A O 1
ATOM 1017 N N . GLY A 1 132 ? -8.112 -11.819 10.160 1.00 83.38 132 GLY A N 1
ATOM 1018 C CA . GLY A 1 132 ? -7.735 -13.033 9.435 1.00 83.38 132 GLY A CA 1
ATOM 1019 C C . GLY A 1 132 ? -6.455 -12.852 8.619 1.00 83.38 132 GLY A C 1
ATOM 1020 O O . GLY A 1 132 ? -5.395 -12.615 9.190 1.00 83.38 132 GLY A O 1
ATOM 1021 N N . LEU A 1 133 ? -6.559 -12.997 7.294 1.00 84.00 133 LEU A N 1
ATOM 1022 C CA . LEU A 1 133 ? -5.421 -12.925 6.370 1.00 84.00 133 LEU A CA 1
ATOM 1023 C C . LEU A 1 133 ? -4.962 -11.495 6.053 1.00 84.00 133 LEU A C 1
ATOM 1025 O O . LEU A 1 133 ? -3.882 -11.333 5.501 1.00 84.00 133 LEU A O 1
ATOM 1029 N N . LEU A 1 134 ? -5.752 -10.474 6.402 1.00 81.25 134 LEU A N 1
ATOM 1030 C CA . LEU A 1 134 ? -5.436 -9.083 6.063 1.00 81.25 134 LEU A CA 1
ATOM 1031 C C . LEU A 1 134 ? -4.274 -8.521 6.886 1.00 81.25 134 LEU A C 1
ATOM 1033 O O . LEU A 1 134 ? -3.506 -7.705 6.393 1.00 81.25 134 LEU A O 1
ATOM 1037 N N . ARG A 1 135 ? -4.116 -8.970 8.138 1.00 77.12 135 ARG A N 1
ATOM 1038 C CA . ARG A 1 135 ? -2.995 -8.565 8.990 1.00 77.12 135 ARG A CA 1
ATOM 1039 C C . ARG A 1 135 ? -2.400 -9.780 9.675 1.00 77.12 135 ARG A C 1
ATOM 1041 O O . ARG A 1 135 ? -2.829 -10.184 10.756 1.00 77.12 135 ARG A O 1
ATOM 1048 N N . VAL A 1 136 ? -1.395 -10.361 9.034 1.00 77.69 136 VAL A N 1
ATOM 1049 C CA . VAL A 1 136 ? -0.669 -11.538 9.517 1.00 77.69 136 VAL A CA 1
ATOM 1050 C C . VAL A 1 136 ? 0.787 -11.196 9.811 1.00 77.69 136 VAL A C 1
ATOM 1052 O O . VAL A 1 136 ? 1.330 -10.209 9.329 1.00 77.69 136 VAL A O 1
ATOM 1055 N N . ARG A 1 137 ? 1.423 -12.021 10.641 1.00 75.94 137 ARG A N 1
ATOM 1056 C CA . ARG A 1 137 ? 2.842 -11.873 10.997 1.00 75.94 137 ARG A CA 1
ATOM 1057 C C . ARG A 1 137 ? 3.782 -12.307 9.876 1.00 75.94 137 ARG A C 1
ATOM 1059 O O . ARG A 1 137 ? 4.895 -11.812 9.791 1.00 75.94 137 ARG A O 1
ATOM 1066 N N . GLU A 1 138 ? 3.318 -13.226 9.043 1.00 78.38 138 GLU A N 1
ATOM 1067 C CA . GLU A 1 138 ? 4.065 -13.808 7.939 1.00 78.38 138 GLU A CA 1
ATOM 1068 C C . GLU A 1 138 ? 3.116 -13.952 6.751 1.00 78.38 138 GLU A C 1
ATOM 1070 O O . GLU A 1 138 ? 2.019 -14.496 6.893 1.00 78.38 138 GLU A O 1
ATOM 1075 N N . PHE A 1 139 ? 3.526 -13.432 5.598 1.00 82.38 139 PHE A N 1
ATOM 1076 C CA . PHE A 1 139 ? 2.789 -13.505 4.343 1.00 82.38 139 PHE A CA 1
ATOM 1077 C C . PHE A 1 139 ? 3.761 -13.573 3.170 1.00 82.38 139 PHE A C 1
ATOM 1079 O O . PHE A 1 139 ? 4.933 -13.219 3.283 1.00 82.38 139 PHE A O 1
ATOM 1086 N N . THR A 1 140 ? 3.273 -14.070 2.038 1.00 81.81 140 THR A N 1
ATOM 1087 C CA . THR A 1 140 ? 4.048 -14.118 0.797 1.00 81.81 140 THR A CA 1
ATOM 1088 C C . THR A 1 140 ? 3.811 -12.843 0.003 1.00 81.81 140 THR A C 1
ATOM 1090 O O . THR A 1 140 ? 2.665 -12.518 -0.302 1.00 81.81 140 THR A O 1
ATOM 1093 N N . LEU A 1 141 ? 4.896 -12.159 -0.353 1.00 85.19 141 LEU A N 1
ATOM 1094 C CA . LEU A 1 141 ? 4.890 -10.990 -1.226 1.00 85.19 141 LEU A CA 1
ATOM 1095 C C . LEU A 1 141 ? 5.439 -11.338 -2.608 1.00 85.19 141 LEU A C 1
ATOM 1097 O O . LEU A 1 141 ? 6.303 -12.204 -2.754 1.00 85.19 141 LEU A O 1
ATOM 1101 N N . ALA A 1 142 ? 4.938 -10.633 -3.618 1.00 87.12 142 ALA A N 1
ATOM 1102 C CA . ALA A 1 142 ? 5.487 -10.637 -4.964 1.00 87.12 142 ALA A CA 1
ATOM 1103 C C . ALA A 1 142 ? 5.804 -9.191 -5.355 1.00 87.12 142 ALA A C 1
ATOM 1105 O O . ALA A 1 142 ? 4.899 -8.412 -5.642 1.00 87.12 142 ALA A O 1
ATOM 1106 N N . GLU A 1 143 ? 7.089 -8.850 -5.365 1.00 87.75 143 GLU A N 1
ATOM 1107 C CA . GLU A 1 143 ? 7.570 -7.497 -5.652 1.00 87.75 143 GLU A CA 1
ATOM 1108 C C . GLU A 1 143 ? 8.256 -7.443 -7.020 1.00 87.75 143 GLU A C 1
ATOM 1110 O O . GLU A 1 143 ? 8.903 -8.398 -7.466 1.00 87.75 143 GLU A O 1
ATOM 1115 N N . ILE A 1 144 ? 8.095 -6.316 -7.715 1.00 89.69 144 ILE A N 1
ATOM 1116 C CA . ILE A 1 144 ? 8.740 -6.054 -9.002 1.00 89.69 144 ILE A CA 1
ATOM 1117 C C . ILE A 1 144 ? 9.479 -4.726 -8.902 1.00 89.69 144 ILE A C 1
ATOM 1119 O O . ILE A 1 144 ? 8.861 -3.668 -8.931 1.00 89.69 144 ILE A O 1
ATOM 1123 N N . GLU A 1 145 ? 10.806 -4.795 -8.919 1.00 88.69 145 GLU A N 1
ATOM 1124 C CA . GLU A 1 145 ? 11.653 -3.617 -9.087 1.00 88.69 145 GLU A CA 1
ATOM 1125 C C . GLU A 1 145 ? 11.844 -3.321 -10.580 1.00 88.69 145 GLU A C 1
ATOM 1127 O O . GLU A 1 145 ? 12.438 -4.113 -11.327 1.00 88.69 145 GLU A O 1
ATOM 1132 N N . HIS A 1 146 ? 11.310 -2.187 -11.040 1.00 89.69 146 HIS A N 1
ATOM 1133 C CA . HIS A 1 146 ? 11.446 -1.734 -12.422 1.00 89.69 146 HIS A CA 1
ATOM 1134 C C . HIS A 1 146 ? 12.393 -0.537 -12.519 1.00 89.69 146 HIS A C 1
ATOM 1136 O O . HIS A 1 146 ? 12.017 0.599 -12.249 1.00 89.69 146 HIS A O 1
ATOM 1142 N N . PHE A 1 147 ? 13.624 -0.799 -12.956 1.00 87.62 147 PHE A N 1
ATOM 1143 C CA . PHE A 1 147 ? 14.623 0.241 -13.184 1.00 87.62 147 PHE A CA 1
ATOM 1144 C C . PHE A 1 147 ? 14.435 0.881 -14.560 1.00 87.62 147 PHE A C 1
ATOM 1146 O O . PHE A 1 147 ? 14.430 0.183 -15.578 1.00 87.62 147 PHE A O 1
ATOM 1153 N N . VAL A 1 148 ? 14.328 2.206 -14.573 1.00 87.19 148 VAL A N 1
ATOM 1154 C CA . VAL A 1 148 ? 14.180 3.042 -15.767 1.00 87.19 148 VAL A CA 1
ATOM 1155 C C . VAL A 1 148 ? 15.131 4.237 -15.675 1.00 87.19 148 VAL A C 1
ATOM 1157 O O . VAL A 1 148 ? 15.600 4.576 -14.584 1.00 87.19 148 VAL A O 1
ATOM 1160 N N . ASP A 1 149 ? 15.451 4.844 -16.815 1.00 85.56 149 ASP A N 1
ATOM 1161 C CA . ASP A 1 149 ? 16.221 6.084 -16.851 1.00 85.56 149 ASP A CA 1
ATOM 1162 C C . ASP A 1 149 ? 15.409 7.214 -16.179 1.00 85.56 149 ASP A C 1
ATOM 1164 O O . ASP A 1 149 ? 14.226 7.380 -16.493 1.00 85.56 149 ASP A O 1
ATOM 1168 N N . PRO A 1 150 ? 15.978 7.977 -15.227 1.00 84.56 150 PRO A N 1
ATOM 1169 C CA . PRO A 1 150 ? 15.262 9.079 -14.588 1.00 84.56 150 PRO A CA 1
ATOM 1170 C C . PRO A 1 150 ? 14.837 10.185 -15.565 1.00 84.56 150 PRO A C 1
ATOM 1172 O O . PRO A 1 150 ? 13.831 10.842 -15.292 1.00 84.56 150 PRO A O 1
ATOM 1175 N N . ASP A 1 151 ? 15.564 10.372 -16.671 1.00 86.44 151 ASP A N 1
ATOM 1176 C CA . ASP A 1 151 ? 15.281 11.405 -17.674 1.00 86.44 151 ASP A CA 1
ATOM 1177 C C . ASP A 1 151 ? 14.274 10.929 -18.742 1.00 86.44 151 ASP A C 1
ATOM 1179 O O . ASP A 1 151 ? 13.676 11.749 -19.440 1.00 86.44 151 ASP A O 1
ATOM 1183 N N . ASP A 1 152 ? 14.040 9.615 -18.851 1.00 90.75 152 ASP A N 1
ATOM 1184 C CA . ASP A 1 152 ? 13.065 9.010 -19.764 1.00 90.75 152 ASP A CA 1
ATOM 1185 C C . ASP A 1 152 ? 12.243 7.922 -19.062 1.00 90.75 152 ASP A C 1
ATOM 1187 O O . ASP A 1 152 ? 12.578 6.738 -19.085 1.00 90.75 152 ASP A O 1
ATOM 1191 N N . LYS A 1 153 ? 11.111 8.331 -18.480 1.00 92.94 153 LYS A N 1
ATOM 1192 C CA . LYS A 1 153 ? 10.127 7.431 -17.857 1.00 92.94 153 LYS A CA 1
ATOM 1193 C C . LYS A 1 153 ? 9.011 6.981 -18.813 1.00 92.94 153 LYS A C 1
ATOM 1195 O O . LYS A 1 153 ? 7.935 6.573 -18.353 1.00 92.94 153 LYS A O 1
ATOM 1200 N N . SER A 1 154 ? 9.228 7.061 -20.128 1.00 95.06 154 SER A N 1
ATOM 1201 C CA . SER A 1 154 ? 8.288 6.518 -21.117 1.00 95.06 154 SER A CA 1
ATOM 1202 C C . SER A 1 154 ? 8.204 4.990 -21.031 1.00 95.06 154 SER A C 1
ATOM 1204 O O . SER A 1 154 ? 9.114 4.322 -20.537 1.00 95.06 154 SER A O 1
ATOM 1206 N N . HIS A 1 155 ? 7.101 4.403 -21.507 1.00 96.19 155 HIS A N 1
ATOM 1207 C CA . HIS A 1 155 ? 6.966 2.950 -21.523 1.00 96.19 155 HIS A CA 1
ATOM 1208 C C . HIS A 1 155 ? 6.428 2.446 -22.866 1.00 96.19 155 HIS A C 1
ATOM 1210 O O . HIS A 1 155 ? 5.262 2.668 -23.204 1.00 96.19 155 HIS A O 1
ATOM 1216 N N . PRO A 1 156 ? 7.187 1.610 -23.606 1.00 95.44 156 PRO A N 1
ATOM 1217 C CA . PRO A 1 156 ? 6.877 1.251 -24.997 1.00 95.44 156 PRO A CA 1
ATOM 1218 C C . PRO A 1 156 ? 5.572 0.459 -25.176 1.00 95.44 156 PRO A C 1
ATOM 1220 O O . PRO A 1 156 ? 5.128 0.209 -26.296 1.00 95.44 156 PRO A O 1
ATOM 1223 N N . LYS A 1 157 ? 4.965 -0.006 -24.079 1.00 96.69 157 LYS A N 1
ATOM 1224 C CA . LYS A 1 157 ? 3.702 -0.761 -24.078 1.00 96.69 157 LYS A CA 1
ATOM 1225 C C . LYS A 1 157 ? 2.557 -0.025 -23.383 1.00 96.69 157 LYS A C 1
ATOM 1227 O O . LYS A 1 157 ? 1.513 -0.645 -23.191 1.00 96.69 157 LYS A O 1
ATOM 1232 N N . PHE A 1 158 ? 2.725 1.243 -23.005 1.00 97.62 158 PHE A N 1
ATOM 1233 C CA . PHE A 1 158 ? 1.673 2.023 -22.346 1.00 97.62 158 PHE A CA 1
ATOM 1234 C C . PHE A 1 158 ? 0.396 2.107 -23.195 1.00 97.62 158 PHE A C 1
ATOM 1236 O O . PHE A 1 158 ? -0.705 1.882 -22.697 1.00 97.62 158 PHE A O 1
ATOM 1243 N N . SER A 1 159 ? 0.544 2.247 -24.515 1.00 97.38 159 SER A N 1
ATOM 1244 C CA . SER A 1 159 ? -0.569 2.229 -25.476 1.00 97.38 159 SER A CA 1
ATOM 1245 C C . SER A 1 159 ? -1.472 0.990 -25.387 1.00 97.38 159 SER A C 1
ATOM 1247 O O . SER A 1 159 ? -2.640 1.058 -25.758 1.00 97.38 159 SER A O 1
ATOM 1249 N N . LYS A 1 160 ? -0.976 -0.141 -24.862 1.00 97.69 160 LYS A N 1
ATOM 1250 C CA . LYS A 1 160 ? -1.777 -1.364 -24.674 1.00 97.69 160 LYS A CA 1
ATOM 1251 C C . LYS A 1 160 ? -2.757 -1.281 -23.507 1.00 97.69 160 LYS A C 1
ATOM 1253 O O . LYS A 1 160 ? -3.673 -2.095 -23.451 1.00 97.69 160 LYS A O 1
ATOM 1258 N N . VAL A 1 161 ? -2.536 -0.360 -22.572 1.00 97.81 161 VAL A N 1
ATOM 1259 C CA . VAL A 1 161 ? -3.357 -0.198 -21.365 1.00 97.81 161 VAL A CA 1
ATOM 1260 C C . VAL A 1 161 ? -4.021 1.175 -21.272 1.00 97.81 161 VAL A C 1
ATOM 1262 O O . VAL A 1 161 ? -4.920 1.344 -20.462 1.00 97.81 161 VAL A O 1
ATOM 1265 N N . ALA A 1 162 ? -3.644 2.134 -22.122 1.00 97.25 162 ALA A N 1
ATOM 1266 C CA . ALA A 1 162 ? -4.163 3.503 -22.094 1.00 97.25 162 ALA A CA 1
ATOM 1267 C C . ALA A 1 162 ? -5.700 3.601 -22.206 1.00 97.25 162 ALA A C 1
ATOM 1269 O O . ALA A 1 162 ? -6.297 4.513 -21.647 1.00 97.25 162 ALA A O 1
ATOM 1270 N N . ASN A 1 163 ? -6.351 2.653 -22.886 1.00 97.88 163 ASN A N 1
ATOM 1271 C CA . ASN A 1 163 ? -7.811 2.639 -23.040 1.00 97.88 163 ASN A CA 1
ATOM 1272 C C . ASN A 1 163 ? -8.552 1.950 -21.879 1.00 97.88 163 ASN A C 1
ATOM 1274 O O . ASN A 1 163 ? -9.773 1.832 -21.933 1.00 97.88 163 ASN A O 1
ATOM 1278 N N . LEU A 1 164 ? -7.841 1.429 -20.873 1.00 97.75 164 LEU A N 1
ATOM 1279 C CA . LEU A 1 164 ? -8.479 0.830 -19.703 1.00 97.75 164 LEU A CA 1
ATOM 1280 C C . LEU A 1 164 ? -9.116 1.923 -18.851 1.00 97.75 164 LEU A C 1
ATOM 1282 O O . LEU A 1 164 ? -8.494 2.950 -18.597 1.00 97.75 164 LEU A O 1
ATOM 1286 N N . GLU A 1 165 ? -10.335 1.667 -18.393 1.00 97.44 165 GLU A N 1
ATOM 1287 C CA . GLU A 1 165 ? -11.108 2.570 -17.548 1.00 97.44 165 GLU A CA 1
ATOM 1288 C C . GLU A 1 165 ? -11.502 1.843 -16.259 1.00 97.44 165 GLU A C 1
ATOM 1290 O O . GLU A 1 165 ? -12.109 0.767 -16.283 1.00 97.44 165 GLU A O 1
ATOM 1295 N N . PHE A 1 166 ? -11.158 2.433 -15.121 1.00 96.62 166 PHE A N 1
ATOM 1296 C CA . PHE A 1 166 ? -11.441 1.888 -13.795 1.00 96.62 166 PHE A CA 1
ATOM 1297 C C . PHE A 1 166 ? -11.578 3.014 -12.771 1.00 96.62 166 PHE A C 1
ATOM 1299 O O . PHE A 1 166 ? -11.325 4.177 -13.084 1.00 96.62 166 PHE A O 1
ATOM 1306 N N . LEU A 1 167 ? -12.060 2.675 -11.572 1.00 97.00 167 LEU A N 1
ATOM 1307 C CA . LEU A 1 167 ? -12.208 3.635 -10.483 1.00 97.00 167 LEU A CA 1
ATOM 1308 C C . LEU A 1 167 ? -10.826 4.111 -10.037 1.00 97.00 167 LEU A C 1
ATOM 1310 O O . LEU A 1 167 ? -9.976 3.307 -9.659 1.00 97.00 167 LEU A O 1
ATOM 1314 N N . MET A 1 168 ? -10.618 5.420 -10.111 1.00 97.00 168 MET A N 1
ATOM 1315 C CA . MET A 1 168 ? -9.419 6.097 -9.647 1.00 97.00 168 MET A CA 1
ATOM 1316 C C . MET A 1 168 ? -9.819 7.156 -8.624 1.00 97.00 168 MET A C 1
ATOM 1318 O O . MET A 1 168 ? -10.815 7.868 -8.808 1.00 97.00 168 MET A O 1
ATOM 1322 N N . PHE A 1 169 ? -9.010 7.299 -7.580 1.00 95.62 169 PHE A N 1
ATOM 1323 C CA . PHE A 1 169 ? -9.183 8.283 -6.523 1.00 95.62 169 PHE A CA 1
ATOM 1324 C C . PHE A 1 169 ? -7.934 9.176 -6.405 1.00 95.62 169 PHE A C 1
ATOM 1326 O O . PHE A 1 169 ? -7.076 8.939 -5.552 1.00 95.62 169 PHE A O 1
ATOM 1333 N N . PRO A 1 170 ? -7.799 10.186 -7.290 1.00 94.19 170 PRO A N 1
ATOM 1334 C CA . PRO A 1 170 ? -6.667 11.112 -7.281 1.00 94.19 170 PRO A CA 1
ATOM 1335 C C . PRO A 1 170 ? -6.567 11.899 -5.973 1.00 94.19 170 PRO A C 1
ATOM 1337 O O . PRO A 1 170 ? -7.587 12.155 -5.327 1.00 94.19 170 PRO A O 1
ATOM 1340 N N . GLY A 1 171 ? -5.366 12.365 -5.628 1.00 88.62 171 GLY A N 1
ATOM 1341 C CA . GLY A 1 171 ? -5.145 13.126 -4.392 1.00 88.62 171 GLY A CA 1
ATOM 1342 C C . GLY A 1 171 ? -6.002 14.397 -4.288 1.00 88.62 171 GLY A C 1
ATOM 1343 O O . GLY A 1 171 ? -6.585 14.679 -3.245 1.00 88.62 171 GLY A O 1
ATOM 1344 N N . GLU A 1 172 ? -6.191 15.130 -5.391 1.00 86.94 172 GLU A N 1
ATOM 1345 C CA . GLU A 1 172 ? -7.060 16.321 -5.408 1.00 86.94 172 GLU A CA 1
ATOM 1346 C C . GLU A 1 172 ? -8.527 15.996 -5.085 1.00 86.94 172 GLU A C 1
ATOM 1348 O O . GLU A 1 172 ? -9.212 16.769 -4.408 1.00 86.94 172 GLU A O 1
ATOM 1353 N N . ALA A 1 173 ? -9.020 14.843 -5.548 1.00 88.62 173 ALA A N 1
ATOM 1354 C CA . ALA A 1 173 ? -10.383 14.399 -5.276 1.00 88.62 173 ALA A CA 1
ATOM 1355 C C . ALA A 1 173 ? -10.556 14.042 -3.791 1.00 88.62 173 ALA A C 1
ATOM 1357 O O . ALA A 1 173 ? -11.574 14.392 -3.199 1.00 88.62 173 ALA A O 1
ATOM 1358 N N . GLN A 1 174 ? -9.540 13.424 -3.180 1.00 88.94 174 GLN A N 1
ATOM 1359 C CA . GLN A 1 174 ? -9.517 13.113 -1.747 1.00 88.94 174 GLN A CA 1
ATOM 1360 C C . GLN A 1 174 ? -9.599 14.387 -0.898 1.00 88.94 174 GLN A C 1
ATOM 1362 O O . GLN A 1 174 ? -10.490 14.518 -0.060 1.00 88.94 174 GLN A O 1
ATOM 1367 N N . VAL A 1 175 ? -8.735 15.371 -1.171 1.00 82.38 175 VAL A N 1
ATOM 1368 C CA . VAL A 1 175 ? -8.683 16.631 -0.407 1.00 82.38 175 VAL A CA 1
ATOM 1369 C C . VAL A 1 175 ? -9.954 17.467 -0.584 1.00 82.38 175 VAL A C 1
ATOM 1371 O O . VAL A 1 175 ? -10.408 18.128 0.348 1.00 82.38 175 VAL A O 1
ATOM 1374 N N . SER A 1 176 ? -10.562 17.434 -1.771 1.00 83.00 176 SER A N 1
ATOM 1375 C CA . SER A 1 176 ? -11.804 18.165 -2.055 1.00 83.00 176 SER A CA 1
ATOM 1376 C C . SER A 1 176 ? -13.078 17.444 -1.594 1.00 83.00 176 SER A C 1
ATOM 1378 O O . SER A 1 176 ? -14.176 17.963 -1.804 1.00 83.00 176 SER A O 1
ATOM 1380 N N . GLY A 1 177 ? -12.959 16.267 -0.964 1.00 80.94 177 GLY A N 1
ATOM 1381 C CA . GLY A 1 177 ? -14.098 15.475 -0.490 1.00 80.94 177 GLY A CA 1
ATOM 1382 C C . GLY A 1 177 ? -14.955 14.887 -1.616 1.00 80.94 177 GLY A C 1
ATOM 1383 O O . GLY A 1 177 ? -16.127 14.573 -1.405 1.00 80.94 177 GLY A O 1
ATOM 1384 N N . GLN A 1 178 ? -14.397 14.770 -2.820 1.00 86.00 178 GLN A N 1
ATOM 1385 C CA . GLN A 1 178 ? -15.038 14.106 -3.949 1.00 86.00 178 GLN A CA 1
ATOM 1386 C C . GLN A 1 178 ? -14.873 12.587 -3.839 1.00 86.00 178 GLN A C 1
ATOM 1388 O O . GLN A 1 178 ? -14.029 12.080 -3.109 1.00 86.00 178 GLN A O 1
ATOM 1393 N N . SER A 1 179 ? -15.695 11.840 -4.572 1.00 89.12 179 SER A N 1
ATOM 1394 C CA . SER A 1 179 ? -15.583 10.380 -4.643 1.00 89.12 179 SER A CA 1
ATOM 1395 C C . SER A 1 179 ? -14.656 9.941 -5.777 1.00 89.12 179 SER A C 1
ATOM 1397 O O . SER A 1 179 ? -14.447 10.676 -6.747 1.00 89.12 179 SER A O 1
ATOM 1399 N N . ALA A 1 180 ? -14.152 8.709 -5.683 1.00 91.69 180 ALA A N 1
ATOM 1400 C CA . ALA A 1 180 ? -13.474 8.044 -6.788 1.00 91.69 180 ALA A CA 1
ATOM 1401 C C . ALA A 1 180 ? -14.348 8.057 -8.053 1.00 91.69 180 ALA A C 1
ATOM 1403 O O . ALA A 1 180 ? -15.572 7.905 -7.991 1.00 91.69 180 ALA A O 1
ATOM 1404 N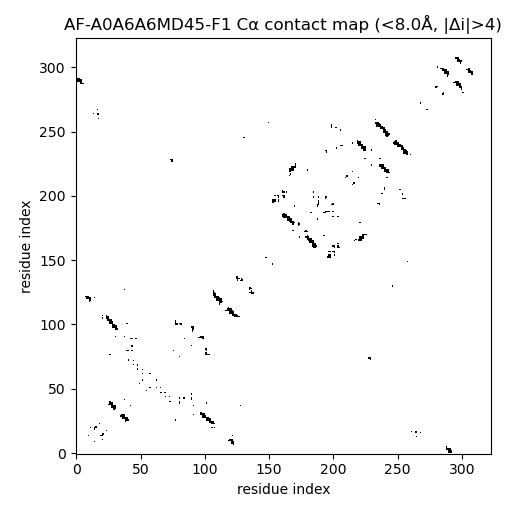 N . ARG A 1 181 ? -13.718 8.228 -9.215 1.00 94.25 181 ARG A N 1
ATOM 1405 C CA . ARG A 1 181 ? -14.405 8.298 -10.512 1.00 94.25 181 ARG A CA 1
ATOM 1406 C C . ARG A 1 181 ? -13.755 7.359 -11.513 1.00 94.25 181 ARG A C 1
ATOM 1408 O O . ARG A 1 181 ? -12.568 7.063 -11.415 1.00 94.25 181 ARG A O 1
ATOM 1415 N N . ARG A 1 182 ? -14.534 6.895 -12.490 1.00 96.38 182 ARG A N 1
ATOM 1416 C CA . ARG A 1 182 ? -13.991 6.130 -13.614 1.00 96.38 182 ARG A CA 1
ATOM 1417 C C . ARG A 1 182 ? -13.233 7.076 -14.539 1.00 96.38 182 ARG A C 1
ATOM 1419 O O . ARG A 1 182 ? -13.797 8.083 -14.959 1.00 96.38 182 ARG A O 1
ATOM 1426 N N . ILE A 1 183 ? -11.962 6.777 -14.793 1.00 96.69 183 ILE A N 1
ATOM 1427 C CA . ILE A 1 183 ? -11.103 7.570 -15.680 1.00 96.69 183 ILE A CA 1
ATOM 1428 C C . ILE A 1 183 ? -10.383 6.607 -16.629 1.00 96.69 183 ILE A C 1
ATOM 1430 O O . ILE A 1 183 ? -9.797 5.625 -16.159 1.00 96.69 183 ILE A O 1
ATOM 1434 N N . PRO A 1 184 ? -10.394 6.855 -17.949 1.00 97.75 184 PRO A N 1
ATOM 1435 C CA . PRO A 1 184 ? -9.488 6.186 -18.868 1.00 97.75 184 PRO A CA 1
ATOM 1436 C C . PRO A 1 184 ? -8.033 6.487 -18.495 1.00 97.75 184 PRO A C 1
ATOM 1438 O O . PRO A 1 184 ? -7.643 7.643 -18.341 1.00 97.75 184 PRO A O 1
ATOM 1441 N N . LEU A 1 185 ? -7.192 5.463 -18.393 1.00 97.69 185 LEU A N 1
ATOM 1442 C CA . LEU A 1 185 ? -5.806 5.611 -17.946 1.00 97.69 185 LEU A CA 1
ATOM 1443 C C . LEU A 1 185 ? -4.985 6.576 -18.826 1.00 97.69 185 LEU A C 1
ATOM 1445 O O . LEU A 1 185 ? -4.141 7.320 -18.329 1.00 97.69 185 LEU A O 1
ATOM 1449 N N . GLY A 1 186 ? -5.245 6.601 -20.134 1.00 96.88 186 GLY A N 1
ATOM 1450 C CA . GLY A 1 186 ? -4.631 7.547 -21.066 1.00 96.88 186 GLY A CA 1
ATOM 1451 C C . GLY A 1 186 ? -5.066 8.996 -20.831 1.00 96.88 186 GLY A C 1
ATOM 1452 O O . GLY A 1 186 ? -4.256 9.908 -20.997 1.00 96.88 186 GLY A O 1
ATOM 1453 N N . GLU A 1 187 ? -6.310 9.217 -20.399 1.00 97.19 187 GLU A N 1
ATOM 1454 C CA . GLU A 1 187 ? -6.799 10.537 -19.984 1.00 97.19 187 GLU A CA 1
ATOM 1455 C C . GLU A 1 187 ? -6.153 10.952 -18.660 1.00 97.19 187 GLU A C 1
ATOM 1457 O O . GLU A 1 187 ? -5.635 12.062 -18.565 1.00 97.19 187 GLU A O 1
ATOM 1462 N N . ALA A 1 188 ? -6.071 10.040 -17.684 1.00 96.44 188 ALA A N 1
ATOM 1463 C CA . ALA A 1 188 ? -5.395 10.292 -16.412 1.00 96.44 188 ALA A CA 1
ATOM 1464 C C . ALA A 1 188 ? -3.926 10.712 -16.612 1.00 96.44 188 ALA A C 1
ATOM 1466 O O . ALA A 1 188 ? -3.469 11.673 -15.995 1.00 96.44 188 ALA A O 1
ATOM 1467 N N . PHE A 1 189 ? -3.203 10.050 -17.519 1.00 95.56 189 PHE A N 1
ATOM 1468 C CA . PHE A 1 189 ? -1.851 10.461 -17.907 1.00 95.56 189 PHE A CA 1
ATOM 1469 C C . PHE A 1 189 ? -1.833 11.829 -18.609 1.00 95.56 189 PHE A C 1
ATOM 1471 O O . PHE A 1 189 ? -1.064 12.706 -18.230 1.00 95.56 189 PHE A O 1
ATOM 1478 N N . SER A 1 190 ? -2.710 12.052 -19.593 1.00 96.00 190 SER A N 1
ATOM 1479 C CA . SER A 1 190 ? -2.756 13.316 -20.353 1.00 96.00 190 SER A CA 1
ATOM 1480 C C . SER A 1 190 ? -3.100 14.531 -19.482 1.00 96.00 190 SER A C 1
ATOM 1482 O O . SER A 1 190 ? -2.674 15.645 -19.777 1.00 96.00 190 SER A O 1
ATOM 1484 N N . MET A 1 191 ? -3.867 14.318 -18.410 1.00 94.06 191 MET A N 1
ATOM 1485 C CA . MET A 1 191 ? -4.216 15.331 -17.411 1.00 94.06 191 MET A CA 1
ATOM 1486 C C . MET A 1 191 ? -3.143 15.520 -16.328 1.00 94.06 191 MET A C 1
ATOM 1488 O O . MET A 1 191 ? -3.303 16.393 -15.481 1.00 94.06 191 MET A O 1
ATOM 1492 N N . GLY A 1 192 ? -2.078 14.711 -16.321 1.00 93.25 192 GLY A N 1
ATOM 1493 C CA . GLY A 1 192 ? -1.037 14.751 -15.291 1.00 93.25 192 GLY A CA 1
ATOM 1494 C C . GLY A 1 192 ? -1.456 14.167 -13.938 1.00 93.25 192 GLY A C 1
ATOM 1495 O O . GLY A 1 192 ? -0.764 14.388 -12.952 1.00 93.25 192 GLY A O 1
ATOM 1496 N N . ILE A 1 193 ? -2.568 13.423 -13.875 1.00 94.19 193 ILE A N 1
ATOM 1497 C CA . ILE A 1 193 ? -3.000 12.709 -12.661 1.00 94.19 193 ILE A CA 1
ATOM 1498 C C . ILE A 1 193 ? -2.026 11.565 -12.355 1.00 94.19 193 ILE A C 1
ATOM 1500 O O . ILE A 1 193 ? -1.642 11.368 -11.207 1.00 94.19 193 ILE A O 1
ATOM 1504 N N . VAL A 1 194 ? -1.628 10.819 -13.391 1.00 95.31 194 VAL A N 1
ATOM 1505 C CA . VAL A 1 194 ? -0.586 9.786 -13.314 1.00 95.31 194 VAL A CA 1
ATOM 1506 C C . VAL A 1 194 ? 0.702 10.368 -13.877 1.00 95.31 194 VAL A C 1
ATOM 1508 O O . VAL A 1 194 ? 0.724 10.812 -15.024 1.00 95.31 194 VAL A O 1
ATOM 1511 N N . ASN A 1 195 ? 1.774 10.336 -13.086 1.00 93.50 195 ASN A N 1
ATOM 1512 C CA . ASN A 1 195 ? 2.990 11.103 -13.363 1.00 93.50 195 ASN A CA 1
ATOM 1513 C C . ASN A 1 195 ? 3.703 10.713 -14.679 1.00 93.50 195 ASN A C 1
ATOM 1515 O O . ASN A 1 195 ? 4.185 11.571 -15.415 1.00 93.50 195 ASN A O 1
ATOM 1519 N N . ASN A 1 196 ? 3.777 9.419 -15.012 1.00 94.12 196 ASN A N 1
ATOM 1520 C CA . ASN A 1 196 ? 4.488 8.951 -16.208 1.00 94.12 196 ASN A CA 1
ATOM 1521 C C . ASN A 1 196 ? 3.901 7.665 -16.814 1.00 94.12 196 ASN A C 1
ATOM 1523 O O . ASN A 1 196 ? 3.142 6.934 -16.174 1.00 94.12 196 ASN A O 1
ATOM 1527 N N . GLU A 1 197 ? 4.283 7.371 -18.062 1.00 96.12 197 GLU A N 1
ATOM 1528 C CA . GLU A 1 197 ? 3.802 6.195 -18.799 1.00 96.12 197 GLU A CA 1
ATOM 1529 C C . GLU A 1 197 ? 4.219 4.869 -18.156 1.00 96.12 197 GLU A C 1
ATOM 1531 O O . GLU A 1 197 ? 3.482 3.887 -18.255 1.00 96.12 197 GLU A O 1
ATOM 1536 N N . THR A 1 198 ? 5.389 4.812 -17.512 1.00 95.06 198 THR A N 1
ATOM 1537 C CA . THR A 1 198 ? 5.860 3.604 -16.818 1.00 95.06 198 THR A CA 1
ATOM 1538 C C . THR A 1 198 ? 4.946 3.260 -15.653 1.00 95.06 198 THR A C 1
ATOM 1540 O O . THR A 1 198 ? 4.440 2.136 -15.585 1.00 95.06 198 THR A O 1
ATOM 1543 N N . LEU A 1 199 ? 4.659 4.236 -14.793 1.00 95.31 199 LEU A N 1
ATOM 1544 C CA . LEU A 1 199 ? 3.733 4.079 -13.679 1.00 95.31 199 LEU A CA 1
ATOM 1545 C C . LEU A 1 199 ? 2.334 3.709 -14.182 1.00 95.31 199 LEU A C 1
ATOM 1547 O O . LEU A 1 199 ? 1.767 2.703 -13.756 1.00 95.31 199 LEU A O 1
ATOM 1551 N N . GLY A 1 200 ? 1.827 4.444 -15.177 1.00 97.00 200 GLY A N 1
ATOM 1552 C CA . GLY A 1 200 ? 0.545 4.142 -15.807 1.00 97.00 200 GLY A CA 1
ATOM 1553 C C . GLY A 1 200 ? 0.494 2.726 -16.384 1.00 97.00 200 GLY A C 1
ATOM 1554 O O . GLY A 1 200 ? -0.481 2.003 -16.180 1.00 97.00 200 GLY A O 1
ATOM 1555 N N . TYR A 1 201 ? 1.562 2.270 -17.043 1.00 97.94 201 TYR A N 1
ATOM 1556 C CA . TYR A 1 201 ? 1.627 0.912 -17.571 1.00 97.94 201 TYR A CA 1
ATOM 1557 C C . TYR A 1 201 ? 1.464 -0.135 -16.466 1.00 97.94 201 TYR A C 1
ATOM 1559 O O . TYR A 1 201 ? 0.690 -1.080 -16.642 1.00 97.94 201 TYR A O 1
ATOM 1567 N N . PHE A 1 202 ? 2.152 0.025 -15.334 1.00 97.62 202 PHE A N 1
ATOM 1568 C CA . PHE A 1 202 ? 2.032 -0.910 -14.217 1.00 97.62 202 PHE A CA 1
ATOM 1569 C C . PHE A 1 202 ? 0.667 -0.846 -13.533 1.00 97.62 202 PHE A C 1
ATOM 1571 O O . PHE A 1 202 ? 0.106 -1.913 -13.295 1.00 97.62 202 PHE A O 1
ATOM 1578 N N . ILE A 1 203 ? 0.070 0.337 -13.352 1.00 97.94 203 ILE A N 1
ATOM 1579 C CA . ILE A 1 203 ? -1.320 0.481 -12.878 1.00 97.94 203 ILE A CA 1
ATOM 1580 C C . ILE A 1 203 ? -2.273 -0.331 -13.768 1.00 97.94 203 ILE A C 1
ATOM 1582 O O . ILE A 1 203 ? -3.004 -1.200 -13.291 1.00 97.94 203 ILE A O 1
ATOM 1586 N N . GLY A 1 204 ? -2.206 -0.137 -15.090 1.00 97.75 204 GLY A N 1
ATOM 1587 C CA . GLY A 1 204 ? -3.052 -0.873 -16.031 1.00 97.75 204 GLY A CA 1
ATOM 1588 C C . GLY A 1 204 ? -2.799 -2.386 -16.027 1.00 97.75 204 GLY A C 1
ATOM 1589 O O . GLY A 1 204 ? -3.726 -3.183 -16.183 1.00 97.75 204 GLY A O 1
ATOM 1590 N N . ARG A 1 205 ? -1.549 -2.822 -15.824 1.00 97.94 205 ARG A N 1
ATOM 1591 C CA . ARG A 1 205 ? -1.206 -4.250 -15.715 1.00 97.94 205 ARG A CA 1
ATOM 1592 C C . ARG A 1 205 ? -1.683 -4.876 -14.408 1.00 97.94 205 ARG A C 1
ATOM 1594 O O . ARG A 1 205 ? -2.118 -6.025 -14.462 1.00 97.94 205 ARG A O 1
ATOM 1601 N N . VAL A 1 206 ? -1.615 -4.150 -13.294 1.00 98.00 206 VAL A N 1
ATOM 1602 C CA . VAL A 1 206 ? -2.152 -4.570 -11.993 1.00 98.00 206 VAL A CA 1
ATOM 1603 C C . VAL A 1 206 ? -3.666 -4.708 -12.081 1.00 98.00 206 VAL A C 1
ATOM 1605 O O . VAL A 1 206 ? -4.183 -5.761 -11.722 1.00 98.00 206 VAL A O 1
ATOM 1608 N N . TYR A 1 207 ? -4.363 -3.733 -12.674 1.00 98.12 207 TYR A N 1
ATOM 1609 C CA . TYR A 1 207 ? -5.800 -3.839 -12.936 1.00 98.12 207 TYR A CA 1
ATOM 1610 C C . TYR A 1 207 ? -6.140 -5.129 -13.696 1.00 98.12 207 TYR A C 1
ATOM 1612 O O . TYR A 1 207 ? -6.908 -5.957 -13.211 1.00 98.12 207 TYR A O 1
ATOM 1620 N N . LEU A 1 208 ? -5.507 -5.363 -14.852 1.00 97.69 208 LEU A N 1
ATOM 1621 C CA . LEU A 1 208 ? -5.752 -6.575 -15.645 1.00 97.69 208 LEU A CA 1
ATOM 1622 C C . LEU A 1 208 ? -5.445 -7.865 -14.874 1.00 97.69 208 LEU A C 1
ATOM 1624 O O . LEU A 1 208 ? -6.132 -8.868 -15.061 1.00 97.69 208 LEU A O 1
ATOM 1628 N N . PHE A 1 209 ? -4.412 -7.855 -14.032 1.00 97.38 209 PHE A N 1
ATOM 1629 C CA . PHE A 1 209 ? -4.045 -8.998 -13.206 1.00 97.38 209 PHE A CA 1
ATOM 1630 C C . PHE A 1 209 ? -5.108 -9.294 -12.141 1.00 97.38 209 PHE A C 1
ATOM 1632 O O . PHE A 1 209 ? -5.569 -10.430 -12.062 1.00 97.38 209 PHE A O 1
ATOM 1639 N N . LEU A 1 210 ? -5.559 -8.284 -11.393 1.00 96.38 210 LEU A N 1
ATOM 1640 C CA . LEU A 1 210 ? -6.585 -8.439 -10.357 1.00 96.38 210 LEU A CA 1
ATOM 1641 C C . LEU A 1 210 ? -7.934 -8.880 -10.945 1.00 96.38 210 LEU A C 1
ATOM 1643 O O . LEU A 1 210 ? -8.570 -9.788 -10.411 1.00 96.38 210 LEU A O 1
ATOM 1647 N N . ILE A 1 211 ? -8.332 -8.330 -12.098 1.00 96.56 211 ILE A N 1
ATOM 1648 C CA . ILE A 1 211 ? -9.537 -8.784 -12.810 1.00 96.56 211 ILE A CA 1
ATOM 1649 C C . ILE A 1 211 ? -9.397 -10.240 -13.274 1.00 96.56 211 ILE A C 1
ATOM 1651 O O . ILE A 1 211 ? -10.341 -11.020 -13.161 1.00 96.56 211 ILE A O 1
ATOM 1655 N N . CYS A 1 212 ? -8.218 -10.644 -13.757 1.00 96.75 212 CYS A N 1
ATOM 1656 C CA . CYS A 1 212 ? -7.951 -12.031 -14.150 1.00 96.75 212 CYS A CA 1
ATOM 1657 C C . CYS A 1 212 ? -8.059 -13.009 -12.965 1.00 96.75 212 CYS A C 1
ATOM 1659 O O . CYS A 1 212 ? -8.513 -14.138 -13.142 1.00 96.75 212 CYS A O 1
ATOM 1661 N N . LEU A 1 213 ? -7.694 -12.571 -11.755 1.00 95.38 213 LEU A N 1
ATOM 1662 C CA . LEU A 1 213 ? -7.860 -13.345 -10.519 1.00 95.38 213 LEU A CA 1
ATOM 1663 C C . LEU A 1 213 ? -9.320 -13.448 -10.046 1.00 95.38 213 LEU A C 1
ATOM 1665 O O . LEU A 1 213 ? -9.606 -14.226 -9.138 1.00 95.38 213 LEU A O 1
ATOM 1669 N N . GLY A 1 214 ? -10.241 -12.703 -10.663 1.00 95.81 214 GLY A N 1
ATOM 1670 C CA . GLY A 1 214 ? -11.666 -12.724 -10.337 1.00 95.81 214 GLY A CA 1
ATOM 1671 C C . GLY A 1 214 ? -12.111 -11.647 -9.347 1.00 95.81 214 GLY A C 1
ATOM 1672 O O . GLY A 1 214 ? -13.210 -11.761 -8.808 1.00 95.81 214 GLY A O 1
ATOM 1673 N N . ILE A 1 215 ? -11.298 -10.612 -9.104 1.00 96.06 215 ILE A N 1
ATOM 1674 C CA . ILE A 1 215 ? -11.732 -9.445 -8.325 1.00 96.06 215 ILE A CA 1
ATOM 1675 C C . ILE A 1 215 ? -12.796 -8.673 -9.111 1.00 96.06 215 ILE A C 1
ATOM 1677 O O . ILE A 1 215 ? -12.648 -8.430 -10.312 1.00 96.06 215 ILE A O 1
ATOM 1681 N N . ASP A 1 216 ? -13.873 -8.284 -8.431 1.00 94.75 216 ASP A N 1
ATOM 1682 C CA . ASP A 1 216 ? -14.931 -7.477 -9.030 1.00 94.75 216 ASP A CA 1
ATOM 1683 C C . ASP A 1 216 ? -14.416 -6.063 -9.346 1.00 94.75 216 ASP A C 1
ATOM 1685 O O . ASP A 1 216 ? -13.947 -5.335 -8.473 1.00 94.75 216 ASP A O 1
ATOM 1689 N N . LYS A 1 217 ? -14.548 -5.658 -10.611 1.00 94.50 217 LYS A N 1
ATOM 1690 C CA . LYS A 1 217 ? -14.163 -4.334 -11.118 1.00 94.50 217 LYS A CA 1
ATOM 1691 C C . LYS A 1 217 ? -14.922 -3.172 -10.469 1.00 94.50 217 LYS A C 1
ATOM 1693 O O . LYS A 1 217 ? -14.492 -2.030 -10.613 1.00 94.50 217 LYS A O 1
ATOM 1698 N N . GLU A 1 218 ? -16.083 -3.428 -9.866 1.00 93.75 218 GLU A N 1
ATOM 1699 C CA . GLU A 1 218 ? -16.859 -2.407 -9.151 1.00 93.75 218 GLU A CA 1
ATOM 1700 C C . GLU A 1 218 ? -16.364 -2.226 -7.708 1.00 93.75 218 GLU A C 1
ATOM 1702 O O . GLU A 1 218 ? -16.628 -1.194 -7.103 1.00 93.75 218 GLU A O 1
ATOM 1707 N N . GLN A 1 219 ? -15.615 -3.200 -7.182 1.00 93.75 219 GLN A N 1
ATOM 1708 C CA . GLN A 1 219 ? -15.048 -3.204 -5.829 1.00 93.75 219 GLN A CA 1
ATOM 1709 C C . GLN A 1 219 ? -13.538 -2.911 -5.823 1.00 93.75 219 GLN A C 1
ATOM 1711 O O . GLN A 1 219 ? -12.909 -2.974 -4.772 1.00 93.75 219 GLN A O 1
ATOM 1716 N N . LEU A 1 220 ? -12.948 -2.624 -6.989 1.00 96.56 220 LEU A N 1
ATOM 1717 C CA . LEU A 1 220 ? -11.526 -2.334 -7.159 1.00 96.56 220 LEU A CA 1
ATOM 1718 C C . LEU A 1 220 ? -11.320 -0.840 -7.425 1.00 96.56 220 LEU A C 1
ATOM 1720 O O . LEU A 1 220 ? -11.746 -0.329 -8.465 1.00 96.56 220 LEU A O 1
ATOM 1724 N N . ASN A 1 221 ? -10.638 -0.167 -6.503 1.00 95.56 221 ASN A N 1
ATOM 1725 C CA . ASN A 1 221 ? -10.308 1.253 -6.562 1.00 95.56 221 ASN A CA 1
ATOM 1726 C C . ASN A 1 221 ? -8.790 1.449 -6.655 1.00 95.56 221 ASN A C 1
ATOM 1728 O O . ASN A 1 221 ? -8.037 0.706 -6.040 1.00 95.56 221 ASN A O 1
ATOM 1732 N N . PHE A 1 222 ? -8.337 2.456 -7.399 1.00 97.62 222 PHE A N 1
ATOM 1733 C CA . PHE A 1 222 ? -6.934 2.871 -7.416 1.00 97.62 222 PHE A CA 1
ATOM 1734 C C . PHE A 1 222 ? -6.803 4.216 -6.715 1.00 97.62 222 PHE A C 1
ATOM 1736 O O . PHE A 1 222 ? -7.204 5.234 -7.278 1.00 97.62 222 PHE A O 1
ATOM 1743 N N . ARG A 1 223 ? -6.267 4.233 -5.497 1.00 95.94 223 ARG A N 1
ATOM 1744 C CA . ARG A 1 223 ? -6.116 5.443 -4.684 1.00 95.94 223 ARG A CA 1
ATOM 1745 C C . ARG A 1 223 ? -4.701 5.988 -4.800 1.00 95.94 223 ARG A C 1
ATOM 1747 O O . ARG A 1 223 ? -3.739 5.250 -4.636 1.00 95.94 223 ARG A O 1
ATOM 1754 N N . GLN A 1 224 ? -4.575 7.276 -5.095 1.00 94.75 224 GLN A N 1
ATOM 1755 C CA . GLN A 1 224 ? -3.277 7.946 -5.090 1.00 94.75 224 GLN A CA 1
ATOM 1756 C C . GLN A 1 224 ? -2.898 8.311 -3.657 1.00 94.75 224 GLN A C 1
ATOM 1758 O O . GLN A 1 224 ? -3.752 8.792 -2.914 1.00 94.75 224 GLN A O 1
ATOM 1763 N N . HIS A 1 225 ? -1.639 8.137 -3.273 1.00 89.19 225 HIS A N 1
ATOM 1764 C CA . HIS A 1 225 ? -1.160 8.644 -1.988 1.00 89.19 225 HIS A CA 1
ATOM 1765 C C . HIS A 1 225 ? -1.210 10.169 -1.967 1.00 89.19 225 HIS A C 1
ATOM 1767 O O . HIS A 1 225 ? -0.898 10.838 -2.957 1.00 89.19 225 HIS A O 1
ATOM 1773 N N . LEU A 1 226 ? -1.584 10.728 -0.823 1.00 84.81 226 LEU A N 1
ATOM 1774 C CA . LEU A 1 226 ? -1.467 12.159 -0.579 1.00 84.81 226 LEU A CA 1
ATOM 1775 C C . LEU A 1 226 ? -0.002 12.544 -0.294 1.00 84.81 226 LEU A C 1
ATOM 1777 O O . LEU A 1 226 ? 0.824 11.709 0.064 1.00 84.81 226 LEU A O 1
ATOM 1781 N N . ALA A 1 227 ? 0.348 13.825 -0.452 1.00 75.06 227 ALA A N 1
ATOM 1782 C CA . ALA A 1 227 ? 1.741 14.295 -0.349 1.00 75.06 227 ALA A CA 1
ATOM 1783 C C . ALA A 1 227 ? 2.410 14.027 1.019 1.00 75.06 227 ALA A C 1
ATOM 1785 O O . ALA A 1 227 ? 3.632 13.993 1.127 1.00 75.06 227 ALA A O 1
ATOM 1786 N N . ASN A 1 228 ? 1.594 13.881 2.053 1.00 66.94 228 ASN A N 1
ATOM 1787 C CA . ASN A 1 228 ? 1.916 13.550 3.437 1.00 66.94 228 ASN A CA 1
ATOM 1788 C C . ASN A 1 228 ? 2.013 12.032 3.697 1.00 66.94 228 ASN A C 1
ATOM 1790 O O . ASN A 1 228 ? 2.835 11.619 4.508 1.00 66.94 228 ASN A O 1
ATOM 1794 N N . GLU A 1 229 ? 1.241 11.213 2.976 1.00 63.88 229 GLU A N 1
ATOM 1795 C CA . GLU A 1 229 ? 1.309 9.741 3.016 1.00 63.88 229 GLU A CA 1
ATOM 1796 C C . GLU A 1 229 ? 2.486 9.193 2.198 1.00 63.88 229 GLU A C 1
ATOM 1798 O O . GLU A 1 229 ? 3.034 8.128 2.489 1.00 63.88 229 GLU A O 1
ATOM 1803 N N . MET A 1 230 ? 2.888 9.927 1.157 1.00 66.25 230 MET A N 1
ATOM 1804 C CA . MET A 1 230 ? 4.013 9.554 0.317 1.00 66.25 230 MET A CA 1
ATOM 1805 C C . MET A 1 230 ? 5.282 9.413 1.158 1.00 66.25 230 MET A C 1
ATOM 1807 O O . MET A 1 230 ? 5.715 10.341 1.847 1.00 66.25 230 MET A O 1
ATOM 1811 N N . ALA A 1 231 ? 5.956 8.269 1.020 1.00 60.44 231 ALA A N 1
ATOM 1812 C CA . ALA A 1 231 ? 7.315 8.138 1.521 1.00 60.44 231 ALA A CA 1
ATOM 1813 C C . ALA A 1 231 ? 8.158 9.308 0.986 1.00 60.44 231 ALA A C 1
ATOM 1815 O O . ALA A 1 231 ? 8.053 9.663 -0.187 1.00 60.44 231 ALA A O 1
ATOM 1816 N N . HIS A 1 232 ? 9.029 9.886 1.820 1.00 55.28 232 HIS A N 1
ATOM 1817 C CA . HIS A 1 232 ? 9.786 11.125 1.542 1.00 55.28 232 HIS A CA 1
ATOM 1818 C C . HIS A 1 232 ? 10.660 11.102 0.269 1.00 55.28 232 HIS A C 1
ATOM 1820 O O . HIS A 1 232 ? 11.303 12.095 -0.061 1.00 55.28 232 HIS A O 1
ATOM 1826 N N . TYR A 1 233 ? 10.734 9.960 -0.411 1.00 58.16 233 TYR A N 1
ATOM 1827 C CA . TYR A 1 233 ? 11.478 9.706 -1.639 1.00 58.16 233 TYR A CA 1
ATOM 1828 C C . TYR A 1 233 ? 10.620 9.308 -2.849 1.00 58.16 233 TYR A C 1
ATOM 1830 O O . TYR A 1 233 ? 11.170 9.183 -3.948 1.00 58.16 233 TYR A O 1
ATOM 1838 N N . ALA A 1 234 ? 9.323 9.054 -2.662 1.00 66.69 234 ALA A N 1
ATOM 1839 C CA . ALA A 1 234 ? 8.425 8.685 -3.744 1.00 66.69 234 ALA A CA 1
ATOM 1840 C C . ALA A 1 234 ? 8.071 9.924 -4.580 1.00 66.69 234 ALA A C 1
ATOM 1842 O O . ALA A 1 234 ? 7.901 11.015 -4.043 1.00 66.69 234 ALA A O 1
ATOM 1843 N N . ALA A 1 235 ? 7.988 9.770 -5.900 1.00 76.81 235 ALA A N 1
ATOM 1844 C CA . ALA A 1 235 ? 7.561 10.824 -6.822 1.00 76.81 235 ALA A CA 1
ATOM 1845 C C . ALA A 1 235 ? 6.054 10.767 -7.117 1.00 76.81 235 ALA A C 1
ATOM 1847 O O . ALA A 1 235 ? 5.453 11.789 -7.425 1.00 76.81 235 ALA A O 1
ATOM 1848 N N . ASP A 1 236 ? 5.469 9.573 -7.062 1.00 85.50 236 ASP A N 1
ATOM 1849 C CA . ASP A 1 236 ? 4.036 9.293 -7.172 1.00 85.50 236 ASP A CA 1
ATOM 1850 C C . ASP A 1 236 ? 3.812 7.867 -6.637 1.00 85.50 236 ASP A C 1
ATOM 1852 O O . ASP A 1 236 ? 4.694 7.010 -6.784 1.00 85.50 236 ASP A O 1
ATOM 1856 N N . CYS A 1 237 ? 2.680 7.610 -5.987 1.00 92.69 237 CYS A N 1
ATOM 1857 C CA . CYS A 1 237 ? 2.361 6.300 -5.423 1.00 92.69 237 CYS A CA 1
ATOM 1858 C C . CYS A 1 237 ? 0.860 6.030 -5.506 1.00 92.69 237 CYS A C 1
ATOM 1860 O O . CYS A 1 237 ? 0.047 6.912 -5.230 1.00 92.69 237 CYS A O 1
ATOM 1862 N N . TRP A 1 238 ? 0.508 4.813 -5.914 1.00 95.81 238 TRP A N 1
ATOM 1863 C CA . TRP A 1 238 ? -0.868 4.374 -6.101 1.00 95.81 238 TRP A CA 1
ATOM 1864 C C . TRP A 1 238 ? -1.100 3.018 -5.451 1.00 95.81 238 TRP A C 1
ATOM 1866 O O . TRP A 1 238 ? -0.353 2.076 -5.706 1.00 95.81 238 TRP A O 1
ATOM 1876 N N . ASP A 1 239 ? -2.200 2.904 -4.722 1.00 96.25 239 ASP A N 1
ATOM 1877 C CA . ASP A 1 239 ? -2.659 1.668 -4.106 1.00 96.25 239 ASP A CA 1
ATOM 1878 C C . ASP A 1 239 ? -3.849 1.110 -4.877 1.00 96.25 239 ASP A C 1
ATOM 1880 O O . ASP A 1 239 ? -4.819 1.818 -5.152 1.00 96.25 239 ASP A O 1
ATOM 1884 N N . ALA A 1 240 ? -3.803 -0.178 -5.203 1.00 97.25 240 ALA A N 1
ATOM 1885 C CA . ALA A 1 240 ? -4.985 -0.926 -5.597 1.00 97.25 240 ALA A CA 1
ATOM 1886 C C . ALA A 1 240 ? -5.705 -1.414 -4.333 1.00 97.25 240 ALA A C 1
ATOM 1888 O O . ALA A 1 240 ? -5.208 -2.286 -3.616 1.00 97.25 240 ALA A O 1
ATOM 1889 N N . GLU A 1 241 ? -6.888 -0.872 -4.078 1.00 96.12 241 GLU A N 1
ATOM 1890 C CA . GLU A 1 241 ? -7.724 -1.173 -2.922 1.00 96.12 241 GLU A CA 1
ATOM 1891 C C . GLU A 1 241 ? -8.926 -2.024 -3.326 1.00 96.12 241 GLU A C 1
ATOM 1893 O O . GLU A 1 241 ? -9.600 -1.748 -4.322 1.00 96.12 241 GLU A O 1
ATOM 1898 N N . ILE A 1 242 ? -9.213 -3.050 -2.529 1.00 95.19 242 ILE A N 1
ATOM 1899 C CA . ILE A 1 242 ? -1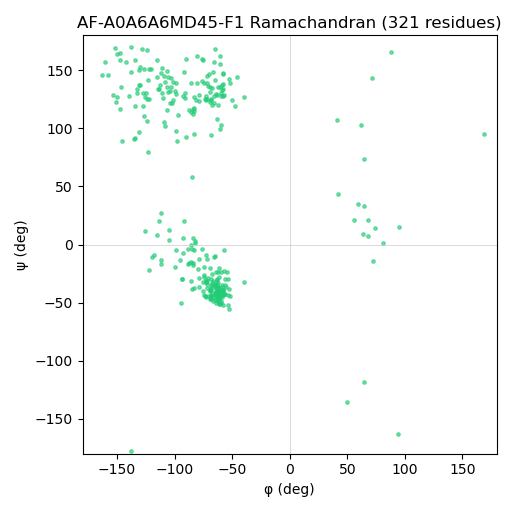0.372 -3.922 -2.703 1.00 95.19 242 ILE A CA 1
ATOM 1900 C C . ILE A 1 242 ? -11.358 -3.643 -1.573 1.00 95.19 242 ILE A C 1
ATOM 1902 O O . ILE A 1 242 ? -11.007 -3.730 -0.396 1.00 95.19 242 ILE A O 1
ATOM 1906 N N . GLU A 1 243 ? -12.603 -3.344 -1.929 1.00 92.81 243 GLU A N 1
ATOM 1907 C CA . GLU A 1 243 ? -13.698 -3.247 -0.969 1.00 92.81 243 GLU A CA 1
ATOM 1908 C C . GLU A 1 243 ? -14.081 -4.646 -0.472 1.00 92.81 243 GLU A C 1
ATOM 1910 O O . GLU A 1 243 ? -14.379 -5.567 -1.241 1.00 92.81 243 GLU A O 1
ATOM 1915 N N . CYS A 1 244 ? -14.064 -4.815 0.846 1.00 88.00 244 CYS A N 1
ATOM 1916 C CA . CYS A 1 244 ? -14.444 -6.051 1.510 1.00 88.00 244 CYS A CA 1
ATOM 1917 C C . CYS A 1 244 ? -15.294 -5.755 2.753 1.00 88.00 244 CYS A C 1
ATOM 1919 O O . CYS A 1 244 ? -15.575 -4.608 3.075 1.00 88.00 244 CYS A O 1
ATOM 1921 N N . PHE A 1 245 ? -15.684 -6.783 3.513 1.00 85.44 245 PHE A N 1
ATOM 1922 C CA . PHE A 1 245 ? -16.475 -6.592 4.740 1.00 85.44 245 PHE A CA 1
ATOM 1923 C C . PHE A 1 245 ? -15.810 -5.658 5.776 1.00 85.44 245 PHE A C 1
ATOM 1925 O O . PHE A 1 245 ? -16.491 -5.088 6.623 1.00 85.44 245 PHE A O 1
ATOM 1932 N N . TYR A 1 246 ? -14.485 -5.496 5.718 1.00 81.69 246 TYR A N 1
ATOM 1933 C CA . TYR A 1 246 ? -13.724 -4.599 6.592 1.00 81.69 246 TYR A CA 1
ATOM 1934 C C . TYR A 1 246 ? -13.519 -3.185 6.004 1.00 81.69 246 TYR A C 1
ATOM 1936 O O . TYR A 1 246 ? -12.830 -2.368 6.621 1.00 81.69 246 TYR A O 1
ATOM 1944 N N . GLY A 1 247 ? -14.132 -2.891 4.853 1.00 86.19 247 GLY A N 1
ATOM 1945 C CA . GLY A 1 247 ? -13.949 -1.680 4.049 1.00 86.19 247 GLY A CA 1
ATOM 1946 C C . GLY A 1 247 ? -12.897 -1.848 2.949 1.00 86.19 247 GLY A C 1
ATOM 1947 O O . GLY A 1 247 ? -12.511 -2.973 2.617 1.00 86.19 247 GLY A O 1
ATOM 1948 N N . GLN A 1 248 ? -12.426 -0.720 2.412 1.00 88.19 248 GLN A N 1
ATOM 1949 C CA . GLN A 1 248 ? -11.355 -0.657 1.415 1.00 88.19 248 GLN A CA 1
ATOM 1950 C C . GLN A 1 248 ? -10.015 -1.043 2.039 1.00 88.19 248 GLN A C 1
ATOM 1952 O O . GLN A 1 248 ? -9.588 -0.446 3.030 1.00 88.19 248 GLN A O 1
ATOM 1957 N N . ILE A 1 249 ? -9.371 -2.060 1.468 1.00 89.62 249 ILE A N 1
ATOM 1958 C CA . ILE A 1 249 ? -8.080 -2.574 1.927 1.00 89.62 249 ILE A CA 1
ATOM 1959 C C . ILE A 1 249 ? -7.109 -2.621 0.752 1.00 89.62 249 ILE A C 1
ATOM 1961 O O . ILE A 1 249 ? -7.434 -3.170 -0.303 1.00 89.62 249 ILE A O 1
ATOM 1965 N N . GLU A 1 250 ? -5.911 -2.079 0.953 1.00 92.38 250 GLU A N 1
ATOM 1966 C CA . GLU A 1 250 ? -4.801 -2.175 0.008 1.00 92.38 250 GLU A CA 1
ATOM 1967 C C . GLU A 1 250 ? -4.432 -3.644 -0.256 1.00 92.38 250 GLU A C 1
ATOM 1969 O O . GLU A 1 250 ? -4.283 -4.450 0.666 1.00 92.38 250 GLU A O 1
ATOM 1974 N N . CYS A 1 251 ? -4.266 -3.996 -1.531 1.00 92.50 251 CYS A N 1
ATOM 1975 C CA . CYS A 1 251 ? -3.748 -5.299 -1.943 1.00 92.50 251 CYS A CA 1
ATOM 1976 C C . CYS A 1 251 ? -2.480 -5.220 -2.805 1.00 92.50 251 CYS A C 1
ATOM 1978 O O . CYS A 1 251 ? -1.753 -6.211 -2.888 1.00 92.50 251 CYS A O 1
ATOM 1980 N N . VAL A 1 252 ? -2.222 -4.081 -3.460 1.00 96.12 252 VAL A N 1
ATOM 1981 C CA . VAL A 1 252 ? -1.019 -3.844 -4.271 1.00 96.12 252 VAL A CA 1
ATOM 1982 C C . VAL A 1 252 ? -0.632 -2.366 -4.201 1.00 96.12 252 VAL A C 1
ATOM 1984 O O . VAL A 1 252 ? -1.363 -1.534 -4.734 1.00 96.12 252 VAL A O 1
ATOM 1987 N N . GLY A 1 253 ? 0.539 -2.060 -3.645 1.00 94.56 253 GLY A N 1
ATOM 1988 C CA . GLY A 1 253 ? 1.180 -0.748 -3.757 1.00 94.56 253 GLY A CA 1
ATOM 1989 C C . GLY A 1 253 ? 2.024 -0.613 -5.033 1.00 94.56 253 GLY A C 1
ATOM 1990 O O . GLY A 1 253 ? 2.722 -1.543 -5.448 1.00 94.56 253 GLY A O 1
ATOM 1991 N N . ILE A 1 254 ? 1.960 0.550 -5.682 1.00 95.25 254 ILE A N 1
ATOM 1992 C CA . ILE A 1 254 ? 2.656 0.869 -6.936 1.00 95.25 254 ILE A CA 1
ATOM 1993 C C . ILE A 1 254 ? 3.365 2.214 -6.755 1.00 95.25 254 ILE A C 1
ATOM 1995 O O . ILE A 1 254 ? 2.764 3.274 -6.921 1.00 95.25 254 ILE A O 1
ATOM 1999 N N . ALA A 1 255 ? 4.658 2.170 -6.432 1.00 91.44 255 ALA A N 1
ATOM 2000 C CA . ALA A 1 255 ? 5.429 3.351 -6.048 1.00 91.44 255 ALA A CA 1
ATOM 2001 C C . ALA A 1 255 ? 6.537 3.698 -7.054 1.00 91.44 255 ALA A C 1
ATOM 2003 O O . ALA A 1 255 ? 7.341 2.846 -7.436 1.00 91.44 255 ALA A O 1
ATOM 2004 N N . ASP A 1 256 ? 6.652 4.978 -7.416 1.00 89.38 256 ASP A N 1
ATOM 2005 C CA . ASP A 1 256 ? 7.828 5.533 -8.093 1.00 89.38 256 ASP A CA 1
ATOM 2006 C C . ASP A 1 256 ? 8.828 6.040 -7.045 1.00 89.38 256 ASP A C 1
ATOM 2008 O O . ASP A 1 256 ? 8.744 7.175 -6.585 1.00 89.38 256 ASP A O 1
ATOM 2012 N N . ARG A 1 257 ? 9.782 5.193 -6.643 1.00 81.94 257 ARG A N 1
ATOM 2013 C CA . ARG A 1 257 ? 10.746 5.482 -5.557 1.00 81.94 257 ARG A CA 1
ATOM 2014 C C . ARG A 1 257 ? 11.971 6.291 -5.998 1.00 81.94 257 ARG A C 1
ATOM 2016 O O . ARG A 1 257 ? 12.899 6.506 -5.210 1.00 81.94 257 ARG A O 1
ATOM 2023 N N . SER A 1 258 ? 12.002 6.751 -7.251 1.00 81.75 258 SER A N 1
ATOM 2024 C CA . SER A 1 258 ? 13.181 7.356 -7.878 1.00 81.75 258 SER A CA 1
ATOM 2025 C C . SER A 1 258 ? 14.442 6.481 -7.701 1.00 81.75 258 SER A C 1
ATOM 2027 O O . SER A 1 258 ? 14.390 5.271 -7.886 1.00 81.75 258 SER A O 1
ATOM 2029 N N . ALA A 1 259 ? 15.588 7.071 -7.350 1.00 77.19 259 ALA A N 1
ATOM 2030 C CA . ALA A 1 259 ? 16.828 6.341 -7.066 1.00 77.19 259 ALA A CA 1
ATOM 2031 C C . ALA A 1 259 ? 17.223 6.417 -5.581 1.00 77.19 259 ALA A C 1
ATOM 2033 O O . ALA A 1 259 ? 18.409 6.382 -5.255 1.00 77.19 259 ALA A O 1
ATOM 2034 N N . TYR A 1 260 ? 16.255 6.585 -4.674 1.00 72.62 260 TYR A N 1
ATOM 2035 C CA . TYR A 1 260 ? 16.541 6.721 -3.245 1.00 72.62 260 TYR A CA 1
ATOM 2036 C C . TYR A 1 260 ? 17.241 5.497 -2.674 1.00 72.62 260 TYR A C 1
ATOM 2038 O O . TYR A 1 260 ? 18.309 5.655 -2.093 1.00 72.62 260 TYR A O 1
ATOM 2046 N N . ASP A 1 261 ? 16.704 4.301 -2.907 1.00 74.12 261 ASP A N 1
ATOM 2047 C CA . ASP A 1 261 ? 17.256 3.062 -2.352 1.00 74.12 261 ASP A CA 1
ATOM 2048 C C . ASP A 1 261 ? 18.692 2.827 -2.825 1.00 74.12 261 ASP A C 1
ATOM 2050 O O . ASP A 1 261 ? 19.590 2.554 -2.027 1.00 74.12 261 ASP A O 1
ATOM 2054 N N . LEU A 1 262 ? 18.944 3.051 -4.119 1.00 73.25 262 LEU A N 1
ATOM 2055 C CA . LEU A 1 262 ? 20.286 2.969 -4.693 1.00 73.25 262 LEU A CA 1
ATOM 2056 C C . LEU A 1 262 ? 21.231 3.992 -4.053 1.00 73.25 262 LEU A C 1
ATOM 2058 O O . LEU A 1 262 ? 22.329 3.628 -3.641 1.00 73.25 262 LEU A O 1
ATOM 2062 N N . ARG A 1 263 ? 20.813 5.257 -3.918 1.00 74.12 263 ARG A N 1
ATOM 2063 C CA . ARG A 1 263 ? 21.638 6.305 -3.293 1.00 74.12 263 ARG A CA 1
ATOM 2064 C C . ARG A 1 263 ? 21.906 6.028 -1.818 1.00 74.12 263 ARG A C 1
ATOM 2066 O O . ARG A 1 263 ? 23.031 6.222 -1.375 1.00 74.12 263 ARG A O 1
ATOM 2073 N N . ALA A 1 264 ? 20.901 5.578 -1.075 1.00 73.56 264 ALA A N 1
ATOM 2074 C CA . ALA A 1 264 ? 21.005 5.288 0.348 1.00 73.56 264 ALA A CA 1
ATOM 2075 C C . ALA A 1 264 ? 22.008 4.155 0.604 1.00 73.56 264 ALA A C 1
ATOM 2077 O O . ALA A 1 264 ? 22.902 4.293 1.437 1.00 73.56 264 ALA A O 1
ATOM 2078 N N . HIS A 1 265 ? 21.940 3.084 -0.189 1.00 72.31 265 HIS A N 1
ATOM 2079 C CA . HIS A 1 265 ? 22.914 1.999 -0.113 1.00 72.31 265 HIS A CA 1
ATOM 2080 C C . HIS A 1 265 ? 24.300 2.380 -0.659 1.00 72.31 265 HIS A C 1
ATOM 2082 O O . HIS A 1 265 ? 25.299 1.890 -0.141 1.00 72.31 265 HIS A O 1
ATOM 2088 N N . MET A 1 266 ? 24.398 3.269 -1.656 1.00 70.44 266 MET A N 1
ATOM 2089 C CA . MET A 1 266 ? 25.686 3.789 -2.148 1.00 70.44 266 MET A CA 1
ATOM 2090 C C . MET A 1 266 ? 26.372 4.751 -1.167 1.00 70.44 266 MET A C 1
ATOM 2092 O O . MET A 1 266 ? 27.594 4.852 -1.183 1.00 70.44 266 MET A O 1
ATOM 2096 N N . ALA A 1 267 ? 25.602 5.472 -0.348 1.00 66.62 267 ALA A N 1
ATOM 2097 C CA . ALA A 1 267 ? 26.100 6.442 0.629 1.00 66.62 267 ALA A CA 1
ATOM 2098 C C . ALA A 1 267 ? 26.419 5.829 2.004 1.00 66.62 267 ALA A C 1
ATOM 2100 O O . ALA A 1 267 ? 26.891 6.534 2.895 1.00 66.62 267 ALA A O 1
ATOM 2101 N N . MET A 1 268 ? 26.147 4.535 2.187 1.00 65.38 268 MET A N 1
ATOM 2102 C CA . MET A 1 268 ? 26.530 3.784 3.379 1.00 65.38 268 MET A CA 1
ATOM 2103 C C . MET A 1 268 ? 28.056 3.838 3.565 1.00 65.38 268 MET A C 1
ATOM 2105 O O . MET A 1 268 ? 28.792 3.657 2.594 1.00 65.38 268 MET A O 1
ATOM 2109 N N . ASP A 1 269 ? 28.519 4.107 4.795 1.00 57.44 269 ASP A N 1
ATOM 2110 C CA . ASP A 1 269 ? 29.938 4.339 5.102 1.00 57.44 269 ASP A CA 1
ATOM 2111 C C . ASP A 1 269 ? 30.813 3.222 4.511 1.00 57.44 269 ASP A C 1
ATOM 2113 O O . ASP A 1 269 ? 30.601 2.026 4.752 1.00 57.44 269 ASP A O 1
ATOM 2117 N N . GLU A 1 270 ? 31.790 3.637 3.699 1.00 49.59 270 GLU A N 1
ATOM 2118 C CA . GLU A 1 270 ? 32.636 2.783 2.867 1.00 49.59 270 GLU A CA 1
ATOM 2119 C C . GLU A 1 270 ? 33.303 1.690 3.702 1.00 49.59 270 GLU A C 1
ATOM 2121 O O . GLU A 1 270 ? 33.554 0.601 3.197 1.00 49.59 270 GLU A O 1
ATOM 2126 N N . ARG A 1 271 ? 33.558 1.962 4.988 1.00 50.03 271 ARG A N 1
ATOM 2127 C CA . ARG A 1 271 ? 34.215 1.051 5.926 1.00 50.03 271 ARG A CA 1
ATOM 2128 C C . ARG A 1 271 ? 33.331 -0.123 6.349 1.00 50.03 271 ARG A C 1
ATOM 2130 O O . ARG A 1 271 ? 33.798 -1.255 6.314 1.00 50.03 271 ARG A O 1
ATOM 2137 N N . GLU A 1 272 ? 32.065 0.116 6.681 1.00 51.69 272 GLU A N 1
ATOM 2138 C CA . GLU A 1 272 ? 31.121 -0.932 7.106 1.00 51.69 272 GLU A CA 1
ATOM 2139 C C . GLU A 1 272 ? 30.571 -1.705 5.900 1.00 51.69 272 GLU A C 1
ATOM 2141 O O . GLU A 1 272 ? 30.453 -2.934 5.934 1.00 51.69 272 GLU A O 1
ATOM 2146 N N . ALA A 1 273 ? 30.343 -1.005 4.782 1.00 48.44 273 ALA A N 1
ATOM 2147 C CA . ALA A 1 273 ? 30.103 -1.639 3.493 1.00 48.44 273 ALA A CA 1
ATOM 2148 C C . ALA A 1 273 ? 31.314 -2.484 3.071 1.00 48.44 273 ALA A C 1
ATOM 2150 O O . ALA A 1 273 ? 31.119 -3.601 2.602 1.00 48.44 273 ALA A O 1
ATOM 2151 N N . MET A 1 274 ? 32.557 -2.022 3.288 1.00 49.00 274 MET A N 1
ATOM 2152 C CA . MET A 1 274 ? 33.773 -2.813 3.060 1.00 49.00 274 MET A CA 1
ATOM 2153 C C . MET A 1 274 ? 33.944 -3.968 4.040 1.00 49.00 274 MET A C 1
ATOM 2155 O O . MET A 1 274 ? 34.525 -4.958 3.628 1.00 49.00 274 MET A O 1
ATOM 2159 N N . GLU A 1 275 ? 33.457 -3.905 5.278 1.00 53.06 275 GLU A N 1
ATOM 2160 C CA . GLU A 1 275 ? 33.501 -5.032 6.220 1.00 53.06 275 GLU A CA 1
ATOM 2161 C C . GLU A 1 275 ? 32.468 -6.108 5.866 1.00 53.06 275 GLU A C 1
ATOM 2163 O O . GLU A 1 275 ? 32.822 -7.284 5.789 1.00 53.06 275 GLU A O 1
ATOM 2168 N N . MET A 1 276 ? 31.229 -5.733 5.522 1.00 51.41 276 MET A N 1
ATOM 2169 C CA . MET A 1 276 ? 30.251 -6.668 4.942 1.00 51.41 276 MET A CA 1
ATOM 2170 C C . MET A 1 276 ? 30.750 -7.241 3.620 1.00 51.41 276 MET A C 1
ATOM 2172 O O . MET A 1 276 ? 30.682 -8.449 3.393 1.00 51.41 276 MET A O 1
ATOM 2176 N N . LYS A 1 277 ? 31.302 -6.383 2.758 1.00 48.00 277 LYS A N 1
ATOM 2177 C CA . LYS A 1 277 ? 31.942 -6.788 1.513 1.00 48.00 277 LYS A CA 1
ATOM 2178 C C . LYS A 1 277 ? 33.157 -7.657 1.798 1.00 48.00 277 LYS A C 1
ATOM 2180 O O . LYS A 1 277 ? 33.320 -8.604 1.068 1.00 48.00 277 LYS A O 1
ATOM 2185 N N . ALA A 1 278 ? 33.955 -7.442 2.841 1.00 51.69 278 ALA A N 1
ATOM 2186 C CA . ALA A 1 278 ? 35.104 -8.278 3.197 1.00 51.69 278 ALA A CA 1
ATOM 2187 C C . ALA A 1 278 ? 34.675 -9.640 3.752 1.00 51.69 278 ALA A C 1
ATOM 2189 O O . ALA A 1 278 ? 35.326 -10.639 3.468 1.00 51.69 278 ALA A O 1
ATOM 2190 N N . VAL A 1 279 ? 33.559 -9.714 4.482 1.00 52.81 279 VAL A N 1
ATOM 2191 C CA . VAL A 1 279 ? 32.951 -10.982 4.914 1.00 52.81 279 VAL A CA 1
ATOM 2192 C C . VAL A 1 279 ? 32.391 -11.744 3.707 1.00 52.81 279 VAL A C 1
ATOM 2194 O O . VAL A 1 279 ? 32.676 -12.931 3.556 1.00 52.81 279 VAL A O 1
ATOM 2197 N N . LEU A 1 280 ? 31.696 -11.063 2.791 1.00 48.59 280 LEU A N 1
ATOM 2198 C CA . LEU A 1 280 ? 31.207 -11.631 1.525 1.00 48.59 280 LEU A CA 1
ATOM 2199 C C . LEU A 1 280 ? 32.358 -11.978 0.549 1.00 48.59 280 LEU A C 1
ATOM 2201 O O . LEU A 1 280 ? 32.323 -13.000 -0.128 1.00 48.59 280 LEU A O 1
ATOM 2205 N N . GLU A 1 281 ? 33.419 -11.172 0.507 1.00 45.91 281 GLU A N 1
ATOM 2206 C CA . GLU A 1 281 ? 34.626 -11.335 -0.319 1.00 45.91 281 GLU A CA 1
ATOM 2207 C C . GLU A 1 281 ? 35.610 -12.343 0.274 1.00 45.91 281 GLU A C 1
ATOM 2209 O O . GLU A 1 281 ? 36.404 -12.898 -0.481 1.00 45.91 281 GLU A O 1
ATOM 2214 N N . SER A 1 282 ? 35.549 -12.648 1.577 1.00 52.16 282 SER A N 1
ATOM 2215 C CA . SER A 1 282 ? 36.292 -13.772 2.169 1.00 52.16 282 SER A CA 1
ATOM 2216 C C . SER A 1 282 ? 35.849 -15.113 1.571 1.00 52.16 282 SER A C 1
ATOM 2218 O O . SER A 1 282 ? 36.630 -16.061 1.529 1.00 52.16 282 SER A O 1
ATOM 2220 N N . GLN A 1 283 ? 34.623 -15.158 1.032 1.00 53.69 283 GLN A N 1
ATOM 2221 C CA . GLN A 1 283 ? 34.085 -16.261 0.233 1.00 53.69 283 GLN A CA 1
ATOM 2222 C C . GLN A 1 283 ? 34.311 -16.072 -1.282 1.00 53.69 283 GLN A C 1
ATOM 2224 O O . GLN A 1 283 ? 34.069 -16.991 -2.059 1.00 53.69 283 GLN A O 1
ATOM 2229 N N . GLY A 1 284 ? 34.810 -14.906 -1.713 1.00 47.12 284 GLY A N 1
ATOM 2230 C CA . GLY A 1 284 ? 35.263 -14.586 -3.074 1.00 47.12 284 GLY A CA 1
ATOM 2231 C C . GLY A 1 284 ? 34.174 -14.424 -4.142 1.00 47.12 284 GLY A C 1
ATOM 2232 O O . GLY A 1 284 ? 34.463 -13.906 -5.225 1.00 47.12 284 GLY A O 1
ATOM 2233 N N . GLU A 1 285 ? 32.945 -14.860 -3.867 1.00 51.78 285 GLU A N 1
ATOM 2234 C CA . GLU A 1 285 ? 31.851 -15.008 -4.828 1.00 51.78 285 GLU A CA 1
ATOM 2235 C C . GLU A 1 285 ? 30.503 -14.890 -4.093 1.00 51.78 285 GLU A C 1
ATOM 2237 O O . GLU A 1 285 ? 30.280 -15.589 -3.107 1.00 51.78 285 GLU A O 1
ATOM 2242 N N . VAL A 1 286 ? 29.591 -14.027 -4.566 1.00 51.94 286 VAL A N 1
ATOM 2243 C CA . VAL A 1 286 ? 28.193 -14.019 -4.092 1.00 51.94 286 VAL A CA 1
ATOM 2244 C C . VAL A 1 286 ? 27.326 -14.712 -5.131 1.00 51.94 286 VAL A C 1
ATOM 2246 O O . VAL A 1 286 ? 27.298 -14.302 -6.295 1.00 51.94 286 VAL A O 1
ATOM 2249 N N . TRP A 1 287 ? 26.641 -15.764 -4.694 1.00 52.19 287 TRP A N 1
ATOM 2250 C CA . TRP A 1 287 ? 25.795 -16.609 -5.524 1.00 52.19 287 TRP A CA 1
ATOM 2251 C C . TRP A 1 287 ? 24.361 -16.104 -5.493 1.00 52.19 287 TRP A C 1
ATOM 2253 O O . TRP A 1 287 ? 23.775 -15.957 -4.424 1.00 52.19 287 TRP A O 1
ATOM 2263 N N . TYR A 1 288 ? 23.784 -15.901 -6.670 1.00 51.81 288 TYR A N 1
ATOM 2264 C CA . TYR A 1 288 ? 22.353 -15.685 -6.824 1.00 51.81 288 TYR A CA 1
ATOM 2265 C C . TYR A 1 288 ? 21.809 -16.707 -7.803 1.00 51.81 288 TYR A C 1
ATOM 2267 O O . TYR A 1 288 ? 22.326 -16.841 -8.912 1.00 51.81 288 TYR A O 1
ATOM 2275 N N . ARG A 1 289 ? 20.732 -17.392 -7.429 1.00 58.94 289 ARG A N 1
ATOM 2276 C CA . ARG A 1 289 ? 19.998 -18.222 -8.379 1.00 58.94 289 ARG A CA 1
ATOM 2277 C C . ARG A 1 289 ? 19.024 -17.341 -9.145 1.00 58.94 289 ARG A C 1
ATOM 2279 O O . ARG A 1 289 ? 18.094 -16.784 -8.565 1.00 58.94 289 ARG A O 1
ATOM 2286 N N . VAL A 1 290 ? 19.221 -17.229 -10.454 1.00 65.12 290 VAL A N 1
ATOM 2287 C CA . VAL A 1 290 ? 18.227 -16.630 -11.346 1.00 65.12 290 VAL A CA 1
ATOM 2288 C C . VAL A 1 290 ? 17.217 -17.716 -11.675 1.00 65.12 290 VAL A C 1
ATOM 2290 O O . VAL A 1 290 ? 17.435 -18.510 -12.592 1.00 65.12 290 VAL A O 1
ATOM 2293 N N . CYS A 1 291 ? 16.116 -17.756 -10.922 1.00 65.56 291 CYS A N 1
ATOM 2294 C CA . CYS A 1 291 ? 15.115 -18.826 -10.991 1.00 65.56 291 CYS A CA 1
ATOM 2295 C C . CYS A 1 291 ? 14.639 -19.069 -12.428 1.00 65.56 291 CYS A C 1
ATOM 2297 O O . CYS A 1 291 ? 14.616 -20.198 -12.908 1.00 65.56 291 CYS A O 1
ATOM 2299 N N . ARG A 1 292 ? 14.369 -17.988 -13.167 1.00 53.16 292 ARG A N 1
ATOM 2300 C CA . ARG A 1 292 ? 13.871 -18.061 -14.546 1.00 53.16 292 ARG A CA 1
ATOM 2301 C C . ARG A 1 292 ? 14.860 -18.620 -15.568 1.00 53.16 292 ARG A C 1
ATOM 2303 O O . ARG A 1 292 ? 14.440 -19.071 -16.627 1.00 53.16 292 ARG A O 1
ATOM 2310 N N . LEU A 1 293 ? 16.156 -18.509 -15.291 1.00 57.41 293 LEU A N 1
ATOM 2311 C CA . LEU A 1 293 ? 17.210 -19.029 -16.163 1.00 57.41 293 LEU A CA 1
ATOM 2312 C C . LEU A 1 293 ? 17.723 -20.388 -15.687 1.00 57.41 293 LEU A C 1
ATOM 2314 O O . LEU A 1 293 ? 18.576 -20.954 -16.364 1.00 57.41 293 LEU A O 1
ATOM 2318 N N . ASP A 1 294 ? 17.237 -20.859 -14.534 1.00 64.56 294 ASP A N 1
ATOM 2319 C CA . ASP A 1 294 ? 17.768 -21.982 -13.764 1.00 64.56 294 ASP A CA 1
ATOM 2320 C C . ASP A 1 294 ? 19.302 -21.988 -13.695 1.00 64.56 294 ASP A C 1
ATOM 2322 O O . ASP A 1 294 ? 19.977 -22.991 -13.923 1.00 64.56 294 ASP A O 1
ATOM 2326 N N . LYS A 1 295 ? 19.866 -20.801 -13.460 1.00 58.94 295 LYS A N 1
ATOM 2327 C CA . LYS A 1 295 ? 21.309 -20.574 -13.462 1.00 58.94 295 LYS A CA 1
ATOM 2328 C C . LYS A 1 295 ? 21.720 -19.818 -12.225 1.00 58.94 295 LYS A C 1
ATOM 2330 O O . LYS A 1 295 ? 21.113 -18.805 -11.876 1.00 58.94 295 LYS A O 1
ATOM 2335 N N . ASP A 1 296 ? 22.819 -20.266 -11.647 1.00 59.25 296 ASP A N 1
ATOM 2336 C CA . ASP A 1 296 ? 23.517 -19.506 -10.632 1.00 59.25 296 ASP A CA 1
ATOM 2337 C C . ASP A 1 296 ? 24.399 -18.461 -11.321 1.00 59.25 296 ASP A C 1
ATOM 2339 O O . ASP A 1 296 ? 25.214 -18.773 -12.195 1.00 59.25 296 ASP A O 1
ATOM 2343 N N . VAL A 1 297 ? 24.211 -17.196 -10.956 1.00 53.03 297 VAL A N 1
ATOM 2344 C CA . VAL A 1 297 ? 25.099 -16.101 -11.340 1.00 53.03 297 VAL A CA 1
ATOM 2345 C C . VAL A 1 297 ? 25.974 -15.734 -10.160 1.00 53.03 297 VAL A C 1
ATOM 2347 O O . VAL A 1 297 ? 25.514 -15.600 -9.027 1.00 53.03 297 VAL A O 1
ATOM 2350 N N . ILE A 1 298 ? 27.256 -15.553 -10.459 1.00 47.78 298 ILE A N 1
ATOM 2351 C CA . ILE A 1 298 ? 28.233 -15.071 -9.496 1.00 47.78 298 ILE A CA 1
ATOM 2352 C C . ILE A 1 298 ? 28.521 -13.616 -9.809 1.00 47.78 298 ILE A C 1
ATOM 2354 O O . ILE A 1 298 ? 28.990 -13.279 -10.904 1.00 47.78 298 ILE A O 1
ATOM 2358 N N . ILE A 1 299 ? 28.285 -12.756 -8.827 1.00 52.53 299 ILE A N 1
ATOM 2359 C CA . ILE A 1 299 ? 28.712 -11.363 -8.897 1.00 52.53 299 ILE A CA 1
ATOM 2360 C C . ILE A 1 299 ? 30.145 -11.296 -8.360 1.00 52.53 299 ILE A C 1
ATOM 2362 O O . ILE A 1 299 ? 30.397 -11.607 -7.197 1.00 52.53 299 ILE A O 1
ATOM 2366 N N . LYS A 1 300 ? 31.101 -10.923 -9.226 1.00 45.00 300 LYS A N 1
ATOM 2367 C CA . LYS A 1 300 ? 32.517 -10.744 -8.863 1.00 45.00 300 LYS A CA 1
ATOM 2368 C C . LYS A 1 300 ? 32.850 -9.261 -8.737 1.00 45.00 300 LYS A C 1
ATOM 2370 O O . LYS A 1 300 ? 32.415 -8.458 -9.558 1.00 45.00 300 LYS A O 1
ATOM 2375 N N . LYS A 1 301 ? 33.711 -8.937 -7.766 1.00 42.12 301 LYS A N 1
ATOM 2376 C CA . LYS A 1 301 ? 34.114 -7.589 -7.312 1.00 42.12 301 LYS A CA 1
ATOM 2377 C C . LYS A 1 301 ? 34.318 -6.522 -8.406 1.00 42.12 301 LYS A C 1
ATOM 2379 O O . LYS A 1 301 ? 34.042 -5.362 -8.141 1.00 42.12 301 LYS A O 1
ATOM 2384 N N . ASN A 1 302 ? 34.763 -6.895 -9.613 1.00 41.31 302 ASN A N 1
ATOM 2385 C CA . ASN A 1 302 ? 35.133 -5.948 -10.677 1.00 41.31 302 ASN A CA 1
ATOM 2386 C C . ASN A 1 302 ? 34.433 -6.160 -12.039 1.00 41.31 302 ASN A C 1
ATOM 2388 O O . ASN A 1 302 ? 34.884 -5.579 -13.025 1.00 41.31 302 ASN A O 1
ATOM 2392 N N . ARG A 1 303 ? 33.384 -6.993 -12.158 1.00 37.47 303 ARG A N 1
ATOM 2393 C CA . ARG A 1 303 ? 32.627 -7.168 -13.420 1.00 37.47 303 ARG A CA 1
ATOM 2394 C C . ARG A 1 303 ? 31.172 -7.542 -13.134 1.00 37.47 303 ARG A C 1
ATOM 2396 O O . ARG A 1 303 ? 30.926 -8.573 -12.510 1.00 37.47 303 ARG A O 1
ATOM 2403 N N . CYS A 1 304 ? 30.218 -6.756 -13.636 1.00 34.66 304 CYS A N 1
ATOM 2404 C CA . CYS A 1 304 ? 28.829 -7.207 -13.722 1.00 34.66 304 CYS A CA 1
ATOM 2405 C C . CYS A 1 304 ? 28.742 -8.420 -14.659 1.00 34.66 304 CYS A C 1
ATOM 2407 O O . CYS A 1 304 ? 29.215 -8.362 -15.791 1.00 34.66 304 CYS A O 1
ATOM 2409 N N . LEU A 1 305 ? 28.105 -9.482 -14.159 1.00 32.34 305 LEU A N 1
ATOM 2410 C CA . LEU A 1 305 ? 27.713 -10.705 -14.863 1.00 32.34 305 LEU A CA 1
ATOM 2411 C C . LEU A 1 305 ? 28.860 -11.555 -15.454 1.00 32.34 305 LEU A C 1
ATOM 2413 O O . LEU A 1 305 ? 29.336 -11.332 -16.565 1.00 32.34 305 LEU A O 1
ATOM 2417 N N . VAL A 1 306 ? 29.204 -12.653 -14.774 1.00 34.09 306 VAL A N 1
ATOM 2418 C CA . VAL A 1 306 ? 29.669 -13.864 -15.469 1.00 34.09 306 VAL A CA 1
ATOM 2419 C C . VAL A 1 306 ? 28.472 -14.804 -15.552 1.00 34.09 306 VAL A C 1
ATOM 2421 O O . VAL A 1 306 ? 28.152 -15.501 -14.594 1.00 34.09 306 VAL A O 1
ATOM 2424 N N . ILE A 1 307 ? 27.783 -14.812 -16.695 1.00 33.97 307 ILE A N 1
ATOM 2425 C CA . ILE A 1 307 ? 26.898 -15.930 -17.035 1.00 33.97 307 ILE A CA 1
ATOM 2426 C C . ILE A 1 307 ? 27.827 -17.122 -17.259 1.00 33.97 307 ILE A C 1
ATOM 2428 O O . ILE A 1 307 ? 28.687 -17.064 -18.142 1.00 33.97 307 ILE A O 1
ATOM 2432 N N . PHE A 1 308 ? 27.676 -18.199 -16.489 1.00 35.34 308 PHE A N 1
ATOM 2433 C CA . PHE A 1 308 ? 28.297 -19.464 -16.863 1.00 35.34 308 PHE A CA 1
ATOM 2434 C C . PHE A 1 308 ? 27.734 -19.874 -18.231 1.00 35.34 308 PHE A C 1
ATOM 2436 O O . PHE A 1 308 ? 26.591 -20.318 -18.355 1.00 35.34 308 PHE A O 1
ATOM 2443 N N . LYS A 1 309 ? 28.533 -19.679 -19.286 1.00 32.06 309 LYS A N 1
ATOM 2444 C CA . LYS A 1 309 ? 28.418 -20.497 -20.492 1.00 32.06 309 LYS A CA 1
ATOM 2445 C C . LYS A 1 309 ? 28.813 -21.903 -20.058 1.00 32.06 309 LYS A C 1
ATOM 2447 O O . LYS A 1 309 ? 29.842 -22.059 -19.397 1.00 32.06 309 LYS A O 1
ATOM 2452 N N . GLU A 1 310 ? 27.960 -22.877 -20.360 1.00 32.41 310 GLU A N 1
ATOM 2453 C CA . GLU A 1 310 ? 28.176 -24.286 -20.047 1.00 32.41 310 GLU A CA 1
ATOM 2454 C C . GLU A 1 310 ? 29.640 -24.668 -20.276 1.00 32.41 310 GLU A C 1
ATOM 2456 O O . GLU A 1 310 ? 30.193 -24.469 -21.360 1.00 32.41 310 GLU A O 1
ATOM 2461 N N . ARG A 1 311 ? 30.276 -25.261 -19.261 1.00 29.92 311 ARG A N 1
ATOM 2462 C CA . ARG A 1 311 ? 31.334 -26.218 -19.564 1.00 29.92 311 ARG A CA 1
ATOM 2463 C C . ARG A 1 311 ? 30.624 -27.410 -20.182 1.00 29.92 311 ARG A C 1
ATOM 2465 O O . ARG A 1 311 ? 30.132 -28.270 -19.454 1.00 29.92 311 ARG A O 1
ATOM 2472 N N . GLU A 1 312 ? 30.559 -27.434 -21.511 1.00 28.16 312 GLU A N 1
ATOM 2473 C CA . GLU A 1 312 ? 30.295 -28.665 -22.240 1.00 28.16 312 GLU A CA 1
ATOM 2474 C C . GLU A 1 312 ? 31.211 -29.740 -21.664 1.00 28.16 312 GLU A C 1
ATOM 2476 O O . GLU A 1 312 ? 32.443 -29.627 -21.652 1.00 28.16 312 GLU A O 1
ATOM 2481 N N . ARG A 1 313 ? 30.584 -30.783 -21.131 1.00 29.09 313 ARG A N 1
ATOM 2482 C CA . ARG A 1 313 ? 31.270 -32.014 -20.792 1.00 29.09 313 ARG A CA 1
ATOM 2483 C C . ARG A 1 313 ? 31.783 -32.560 -22.120 1.00 29.09 313 ARG A C 1
ATOM 2485 O O . ARG A 1 313 ? 31.004 -32.997 -22.961 1.00 29.09 313 ARG A O 1
ATOM 2492 N N . THR A 1 314 ? 33.092 -32.484 -22.331 1.00 28.39 314 THR A N 1
ATOM 2493 C CA . THR A 1 314 ? 33.750 -33.057 -23.498 1.00 28.39 314 THR A CA 1
ATOM 2494 C C . THR A 1 314 ? 33.512 -34.561 -23.530 1.00 28.39 314 THR A C 1
ATOM 2496 O O . THR A 1 314 ? 34.209 -35.348 -22.898 1.00 28.39 314 THR A O 1
ATOM 2499 N N . SER A 1 315 ? 32.551 -34.972 -24.344 1.00 30.22 315 SER A N 1
ATOM 2500 C CA . SER A 1 315 ? 32.560 -36.274 -24.992 1.00 30.22 315 SER A CA 1
ATOM 2501 C C . SER A 1 315 ? 31.925 -36.128 -26.369 1.00 30.22 315 SER A C 1
ATOM 2503 O O . SER A 1 315 ? 30.721 -36.270 -26.516 1.00 30.22 315 SER A O 1
ATOM 2505 N N . LYS A 1 316 ? 32.784 -35.817 -27.349 1.00 32.31 316 LYS A N 1
ATOM 2506 C CA . LYS A 1 316 ? 32.622 -36.021 -28.799 1.00 32.31 316 LYS A CA 1
ATOM 2507 C C . LYS A 1 316 ? 31.234 -35.727 -29.394 1.00 32.31 316 LYS A C 1
ATOM 2509 O O . LYS A 1 316 ? 30.356 -36.580 -29.379 1.00 32.31 316 LYS A O 1
ATOM 2514 N N . GLY A 1 317 ? 31.142 -34.619 -30.121 1.00 25.38 317 GLY A N 1
ATOM 2515 C CA . GLY A 1 317 ? 30.124 -34.428 -31.152 1.00 25.38 317 GLY A CA 1
ATOM 2516 C C . GLY A 1 317 ? 30.089 -32.983 -31.619 1.00 25.38 317 GLY A C 1
ATOM 2517 O O . GLY A 1 317 ? 29.461 -32.161 -30.972 1.00 25.38 317 GLY A O 1
ATOM 2518 N N . LEU A 1 318 ? 30.805 -32.680 -32.709 1.00 27.19 318 LEU A N 1
ATOM 2519 C CA . LEU A 1 318 ? 30.673 -31.425 -33.459 1.00 27.19 318 LEU A CA 1
ATOM 2520 C C . LEU A 1 318 ? 29.197 -31.087 -33.689 1.0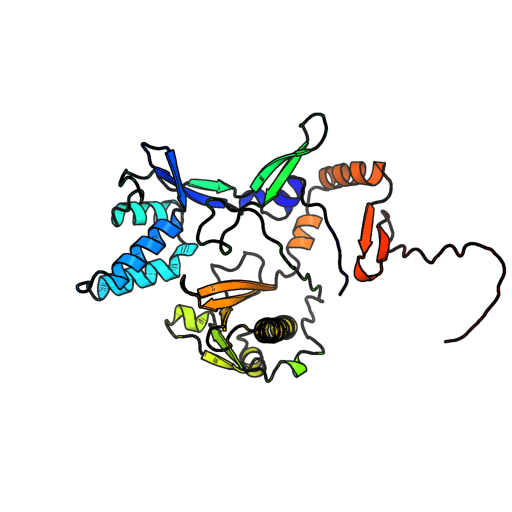0 27.19 318 LEU A C 1
ATOM 2522 O O . LEU A 1 318 ? 28.490 -32.021 -34.029 1.00 27.19 318 LEU A O 1
ATOM 2526 N N . TYR A 1 319 ? 28.807 -29.803 -33.661 1.00 27.81 319 TYR A N 1
ATOM 2527 C CA . TYR A 1 319 ? 28.165 -29.108 -34.795 1.00 27.81 319 TYR A CA 1
ATOM 2528 C C . TYR A 1 319 ? 28.328 -27.578 -34.678 1.00 27.81 319 TYR A C 1
ATOM 2530 O O . TYR A 1 319 ? 28.379 -27.010 -33.592 1.00 27.81 319 TYR A O 1
ATOM 2538 N N . THR A 1 320 ? 28.454 -26.934 -35.837 1.00 22.62 320 THR A N 1
ATOM 2539 C CA . THR A 1 320 ? 28.753 -25.514 -36.091 1.00 22.62 320 THR A CA 1
ATOM 2540 C C . THR A 1 320 ? 27.563 -24.764 -36.706 1.00 22.62 320 THR A C 1
ATOM 2542 O O . THR A 1 320 ? 26.934 -25.340 -37.587 1.00 22.62 320 THR A O 1
ATOM 2545 N N . ILE A 1 321 ? 27.450 -23.458 -36.367 1.00 25.11 321 ILE A N 1
ATOM 2546 C CA . ILE A 1 321 ? 27.003 -22.284 -37.184 1.00 25.11 321 ILE A CA 1
ATOM 2547 C C . ILE A 1 321 ? 25.479 -22.228 -37.512 1.00 25.11 321 ILE A C 1
ATOM 2549 O O . ILE A 1 321 ? 24.870 -23.273 -37.681 1.00 25.11 321 ILE A O 1
ATOM 2553 N N . SER A 1 322 ? 24.742 -21.103 -37.573 1.00 22.23 322 SER A N 1
ATOM 2554 C CA . SER A 1 322 ? 24.983 -19.664 -37.870 1.00 22.23 322 SER A CA 1
ATOM 2555 C C . SER A 1 322 ? 23.854 -18.777 -37.312 1.00 22.23 322 SER A C 1
ATOM 2557 O O . SER A 1 322 ? 22.735 -19.268 -37.196 1.00 22.23 322 SER A O 1
ATOM 2559 N N . ASP A 1 323 ? 24.203 -17.498 -37.096 1.00 34.97 323 ASP A N 1
ATOM 2560 C CA . ASP A 1 323 ? 23.433 -16.230 -37.102 1.00 34.97 323 ASP A CA 1
ATOM 2561 C C . ASP A 1 323 ? 21.989 -16.174 -36.570 1.00 34.97 323 ASP A C 1
ATOM 2563 O O . ASP A 1 323 ? 21.058 -16.699 -37.222 1.00 34.97 323 ASP A O 1
#

Sequence (323 aa):
MLEVNSPYVTPEIVLKASGHVDKFTDLMVKDEKTRNCYHADHLLKDFCKDKLEKDLNISAEKEAELKHVLAALDDLSAEELGAKIREYGITAPDTKNPLSAPYPFNLMFQTSIGPSGLSPGSVLVLISPRQGLLRVREFTLAEIEHFVDPDDKSHPKFSKVANLEFLMFPGEAQVSGQSARRIPLGEAFSMGIVNNETLGYFIGRVYLFLICLGIDKEQLNFRQHLANEMAHYAADCWDAEIECFYGQIECVGIADRSAYDLRAHMAMDEREAMEMKAVLESQGEVWYRVCRLDKDVIIKKNRCLVIFKERERTSKGLYTISD

Foldseek 3Di:
DFDWDDDQKAFVLLCVLVVLVPPQWFWWKAQPPPRDIDGLLVLLLVLLVCCLPPPPPDDPVVVVVSVVCNLCSVVADLVRSQVSCVVSQRADPPPRGDIDRIDIDRQWDWFADDPVSPGIITGGAFPDDDPPPQHGRDDDDDDDDDDDDPVDQADPCLVVQQQDWAFEAAQVCSVVVHGTDIDRLVRCVVVCSQPYSNLSSVVSVVLVVCVVVPADRVQWYKYKDHPSRDDPQWPTKIFTWGQDPVGTGGDDIRTRRDCSSVVSVVPRPPVVVVVVVVVVCVVQWDWIQRPVVRFIWTDGPPDPTDGPPDPPPDDDDDDDDDD

Solvent-accessible surface area (backbone atoms only — not comparable to full-atom values): 19255 Å² total; per-residue (Å²): 139,85,48,78,70,78,80,76,76,38,54,43,67,64,38,44,44,70,39,45,72,82,63,46,50,49,49,31,25,29,27,74,85,79,61,52,74,43,57,43,62,56,54,50,49,53,49,42,50,51,47,70,74,70,43,93,80,65,51,72,69,57,52,52,48,42,52,50,49,63,76,47,48,94,72,50,48,55,66,53,47,39,46,49,38,59,75,73,63,61,47,37,89,91,77,65,38,62,55,46,70,42,41,80,40,67,42,55,44,78,46,59,45,67,97,82,51,78,41,59,22,32,37,82,35,58,80,79,66,46,80,68,84,80,34,47,54,74,81,91,83,88,85,83,90,80,89,68,54,91,92,52,49,72,37,102,60,23,82,80,33,27,82,46,66,45,36,36,31,49,42,70,36,57,78,70,71,49,74,64,41,74,44,37,44,42,54,36,41,77,71,58,74,36,89,39,39,43,59,46,33,50,54,41,50,50,51,55,49,45,46,72,75,66,51,57,72,90,41,40,36,36,37,37,53,40,88,82,72,41,56,98,54,47,80,51,42,37,30,38,24,40,58,50,100,88,42,74,40,77,77,46,82,50,70,41,46,80,62,46,66,62,49,33,61,68,65,43,58,67,66,61,53,44,48,55,45,45,61,48,48,75,65,62,51,49,80,38,50,31,63,82,73,75,38,68,36,42,54,42,100,88,47,88,72,51,73,76,71,77,81,73,78,88,71,86,79,90,88,82,91,82,136

InterPro domains:
  IPR027031 Glycyl-tRNA synthetase/DNA polymerase subunit gamma-2 [PTHR10745] (127-298)
  IPR045864 Class II Aminoacyl-tRNA synthetase/Biotinyl protein ligase (BPL) and lipoyl protein ligase (LPL) [G3DSA:3.30.930.10] (126-303)
  IPR045864 Class II Aminoacyl-tRNA synthetase/Biotinyl protein ligase (BPL) and lipoyl protein ligase (LPL) [SSF55681] (1-273)